Pro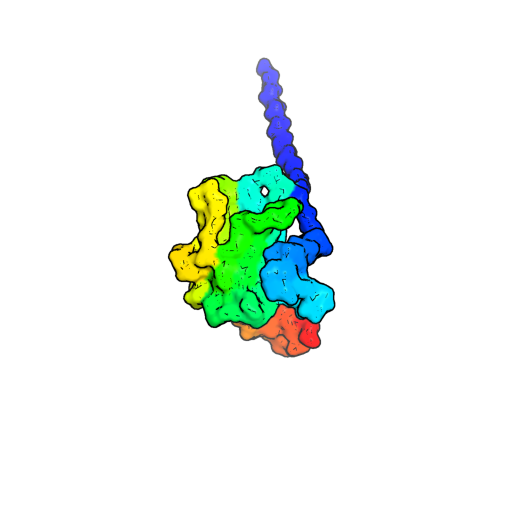tein AF-U3C681-F1 (afdb_monomer_lite)

Structure (mmCIF, N/CA/C/O backbone):
data_AF-U3C681-F1
#
_entry.id   AF-U3C681-F1
#
loop_
_atom_site.group_PDB
_atom_site.id
_atom_site.type_symbol
_atom_site.label_atom_id
_atom_site.label_alt_id
_atom_site.label_comp_id
_atom_site.label_asym_id
_atom_site.label_entity_id
_atom_site.label_seq_id
_atom_site.pdbx_PDB_ins_code
_atom_site.Cartn_x
_atom_site.Cartn_y
_atom_site.Cartn_z
_atom_site.occupancy
_atom_site.B_iso_or_equiv
_atom_site.auth_seq_id
_atom_site.auth_comp_id
_atom_site.auth_asym_id
_atom_site.auth_atom_id
_atom_site.pdbx_PDB_model_num
ATOM 1 N N . MET A 1 1 ? 5.453 58.851 -1.831 1.00 39.38 1 MET A N 1
ATOM 2 C CA . MET A 1 1 ? 5.247 57.585 -1.098 1.00 39.38 1 MET A CA 1
ATOM 3 C C . MET A 1 1 ? 4.066 56.863 -1.722 1.00 39.38 1 MET A C 1
ATOM 5 O O . MET A 1 1 ? 2.934 57.226 -1.446 1.00 39.38 1 MET A O 1
ATOM 9 N N . GLY A 1 2 ? 4.326 55.927 -2.631 1.00 32.44 2 GLY A N 1
ATOM 10 C CA . GLY A 1 2 ? 3.313 55.032 -3.190 1.00 32.44 2 GLY A CA 1
ATOM 11 C C . GLY A 1 2 ? 3.789 53.608 -2.950 1.00 32.44 2 GLY A C 1
ATOM 12 O O . GLY A 1 2 ? 4.870 53.252 -3.413 1.00 32.44 2 GLY A O 1
ATOM 13 N N . ASN A 1 3 ? 3.041 52.844 -2.157 1.00 32.88 3 ASN A N 1
ATOM 14 C CA . ASN A 1 3 ? 3.364 51.457 -1.847 1.00 32.88 3 ASN A CA 1
ATOM 15 C C . ASN A 1 3 ? 3.014 50.567 -3.044 1.00 32.88 3 ASN A C 1
ATOM 17 O O . ASN A 1 3 ? 1.855 50.502 -3.447 1.00 32.88 3 ASN A O 1
ATOM 21 N N . LEU A 1 4 ? 4.015 49.856 -3.565 1.00 36.47 4 LEU A N 1
ATOM 22 C CA . LEU A 1 4 ? 3.816 48.624 -4.318 1.00 36.47 4 LEU A CA 1
ATOM 23 C C . LEU A 1 4 ? 3.638 47.480 -3.315 1.00 36.47 4 LEU A C 1
ATOM 25 O O . LEU A 1 4 ? 4.566 47.164 -2.577 1.00 36.47 4 LEU A O 1
ATOM 29 N N . PHE A 1 5 ? 2.484 46.823 -3.339 1.00 34.78 5 PHE A N 1
ATOM 30 C CA . PHE A 1 5 ? 2.357 45.446 -2.869 1.00 34.78 5 PHE A CA 1
ATOM 31 C C . PHE A 1 5 ? 1.873 44.606 -4.047 1.00 34.78 5 PHE A C 1
ATOM 33 O O . PHE A 1 5 ? 0.697 44.604 -4.395 1.00 34.78 5 PHE A O 1
ATOM 40 N N . SER A 1 6 ? 2.827 43.943 -4.700 1.00 31.95 6 SER A N 1
ATOM 41 C CA . SER A 1 6 ? 2.564 42.853 -5.633 1.00 31.95 6 SER A CA 1
ATOM 42 C C . SER A 1 6 ? 2.267 41.606 -4.803 1.00 31.95 6 SER A C 1
ATOM 44 O O . SER A 1 6 ? 3.171 41.045 -4.185 1.00 31.95 6 SER A O 1
ATOM 46 N N . SER A 1 7 ? 1.001 41.200 -4.730 1.00 35.56 7 SER A N 1
ATOM 47 C CA . SER A 1 7 ? 0.620 39.892 -4.199 1.00 35.56 7 SER A CA 1
ATOM 48 C C . SER A 1 7 ? 0.695 38.870 -5.331 1.00 35.56 7 SER A C 1
ATOM 50 O O . SER A 1 7 ? -0.271 38.666 -6.067 1.00 35.56 7 SER A O 1
ATOM 52 N N . GLY A 1 8 ? 1.856 38.238 -5.490 1.00 34.81 8 GLY A N 1
ATOM 53 C CA . GLY A 1 8 ? 1.974 37.008 -6.265 1.00 34.81 8 GLY A CA 1
ATOM 54 C C . GLY A 1 8 ? 1.370 35.862 -5.462 1.00 34.81 8 GLY A C 1
ATOM 55 O O . GLY A 1 8 ? 2.012 35.353 -4.549 1.00 34.81 8 GLY A O 1
ATOM 56 N N . SER A 1 9 ? 0.127 35.491 -5.764 1.00 34.16 9 SER A N 1
ATOM 57 C CA . SER A 1 9 ? -0.480 34.262 -5.253 1.00 34.16 9 SER A CA 1
ATOM 58 C C . SER A 1 9 ? -0.111 33.133 -6.213 1.00 34.16 9 SER A C 1
ATOM 60 O O . SER A 1 9 ? -0.574 33.097 -7.351 1.00 34.16 9 SER A O 1
ATOM 62 N N . THR A 1 10 ? 0.790 32.254 -5.785 1.00 37.03 10 THR A N 1
ATOM 63 C CA . THR A 1 10 ? 1.089 31.000 -6.475 1.00 37.03 10 THR A CA 1
ATOM 64 C C . THR A 1 10 ? -0.085 30.054 -6.260 1.00 37.03 10 THR A C 1
ATOM 66 O O . THR A 1 10 ? -0.201 29.423 -5.211 1.00 37.03 10 THR A O 1
ATOM 69 N N . HIS A 1 11 ? -0.976 29.981 -7.243 1.00 39.16 11 HIS A N 1
ATOM 70 C CA . HIS A 1 11 ? -1.853 28.830 -7.393 1.00 39.16 11 HIS A CA 1
ATOM 71 C C . HIS A 1 11 ? -0.983 27.653 -7.845 1.00 39.16 11 HIS A C 1
ATOM 73 O O . HIS A 1 11 ? -0.602 27.580 -9.011 1.00 39.16 11 HIS A O 1
ATOM 79 N N . ASP A 1 12 ? -0.640 26.760 -6.916 1.00 41.00 12 ASP A N 1
ATOM 80 C CA . ASP A 1 12 ? -0.245 25.397 -7.266 1.00 41.00 12 ASP A CA 1
ATOM 81 C C . ASP A 1 12 ? -1.448 24.760 -7.978 1.00 41.00 12 ASP A C 1
ATOM 83 O O . ASP A 1 12 ? -2.442 24.381 -7.356 1.00 41.00 12 ASP A O 1
ATOM 87 N N . GLU A 1 13 ? -1.395 24.710 -9.308 1.00 42.34 13 GLU A N 1
ATOM 88 C CA . GLU A 1 13 ? -2.261 23.835 -10.088 1.00 42.34 13 GLU A CA 1
ATOM 89 C C . GLU A 1 13 ? -1.998 22.402 -9.623 1.00 42.34 13 GLU A C 1
ATOM 91 O O . GLU A 1 13 ? -0.914 21.854 -9.835 1.00 42.34 13 GLU A O 1
ATOM 96 N N . ILE A 1 14 ? -2.995 21.778 -8.997 1.00 45.16 14 ILE A N 1
ATOM 97 C CA . ILE A 1 14 ? -2.999 20.336 -8.760 1.00 45.16 14 ILE A CA 1
ATOM 98 C C . ILE A 1 14 ? -3.050 19.679 -10.142 1.00 45.16 14 ILE A C 1
ATOM 100 O O . ILE A 1 14 ? -4.123 19.461 -10.705 1.00 45.16 14 ILE A O 1
ATOM 104 N N . LYS A 1 15 ? -1.884 19.404 -10.729 1.00 54.06 15 LYS A N 1
ATOM 105 C CA . LYS A 1 15 ? -1.799 18.577 -11.929 1.00 54.06 15 LYS A CA 1
ATOM 106 C C . LYS A 1 15 ? -2.300 17.190 -11.555 1.00 54.06 15 LYS A C 1
ATOM 108 O O . LYS A 1 15 ? -1.731 16.530 -10.689 1.00 54.06 15 LYS A O 1
ATOM 113 N N . SER A 1 16 ? -3.387 16.765 -12.191 1.00 79.88 16 SER A N 1
ATOM 114 C CA . SER A 1 16 ? -3.881 15.398 -12.067 1.00 79.88 16 SER A CA 1
ATOM 115 C C . SER A 1 16 ? -2.783 14.435 -12.518 1.00 79.88 16 SER A C 1
ATOM 117 O O . SER A 1 16 ? -2.316 14.539 -13.654 1.00 79.88 16 SER A O 1
ATOM 119 N N . VAL A 1 17 ? -2.382 13.511 -11.646 1.00 89.00 17 VAL A N 1
ATOM 120 C CA . VAL A 1 17 ? -1.430 12.446 -11.982 1.00 89.00 17 VAL A CA 1
ATOM 121 C C . VAL A 1 17 ? -2.035 11.567 -13.079 1.00 89.00 17 VAL A C 1
ATOM 123 O O . VAL A 1 17 ? -3.161 11.081 -12.944 1.00 89.00 17 VAL A O 1
ATOM 126 N N . LYS A 1 18 ? -1.295 11.351 -14.168 1.00 95.69 18 LYS A N 1
ATOM 127 C CA . LYS A 1 18 ? -1.662 10.388 -15.211 1.00 95.69 18 LYS A CA 1
ATOM 128 C C . LYS A 1 18 ? -1.506 8.976 -14.645 1.00 95.69 18 LYS A C 1
ATOM 130 O O . LYS A 1 18 ? -0.427 8.621 -14.196 1.00 95.69 18 LYS A O 1
ATOM 135 N N . SER A 1 19 ? -2.562 8.169 -14.678 1.00 97.12 19 SER A N 1
ATOM 136 C CA . SER A 1 19 ? -2.564 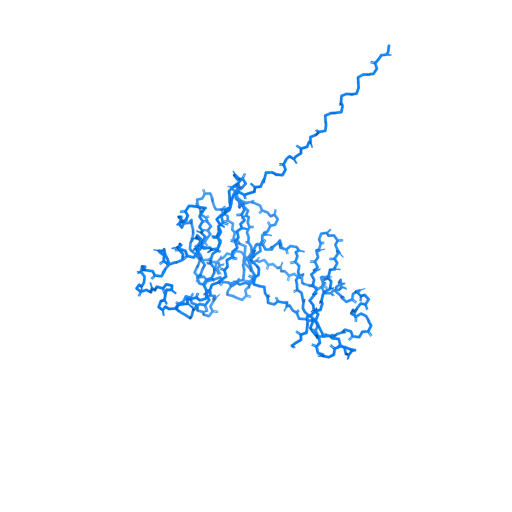6.814 -14.112 1.00 97.12 19 SER A CA 1
ATOM 137 C C . SER A 1 19 ? -3.306 5.858 -15.033 1.00 97.12 19 SER A C 1
ATOM 139 O O . SER A 1 19 ? -4.391 6.187 -15.517 1.00 97.12 19 SER A O 1
ATOM 141 N N . ALA A 1 20 ? -2.767 4.657 -15.225 1.00 97.56 20 ALA A N 1
ATOM 142 C CA . ALA A 1 20 ? -3.486 3.565 -15.857 1.00 97.56 20 ALA A CA 1
ATOM 143 C C . ALA A 1 20 ? -4.686 3.133 -15.000 1.00 97.56 20 ALA A C 1
ATOM 145 O O . ALA A 1 20 ? -4.664 3.231 -13.767 1.00 97.56 20 ALA A O 1
ATOM 146 N N . ASP A 1 21 ? -5.737 2.662 -15.670 1.00 96.88 21 ASP A N 1
ATOM 147 C CA . ASP A 1 21 ? -6.920 2.105 -15.022 1.00 96.88 21 ASP A CA 1
ATOM 148 C C . ASP A 1 21 ? -6.741 0.615 -14.676 1.00 96.88 21 ASP A C 1
ATOM 150 O O . ASP A 1 21 ? -5.799 -0.060 -15.105 1.00 96.88 21 ASP A O 1
ATOM 154 N N . ALA A 1 22 ? -7.673 0.081 -13.886 1.00 95.31 22 ALA A N 1
ATOM 155 C CA . ALA A 1 22 ? -7.622 -1.307 -13.432 1.00 95.31 22 ALA A CA 1
ATOM 156 C C . ALA A 1 22 ? -7.658 -2.322 -14.590 1.00 95.31 22 ALA A C 1
ATOM 158 O O . ALA A 1 22 ? -7.011 -3.367 -14.505 1.00 95.31 22 ALA A O 1
ATOM 159 N N . ALA A 1 23 ? -8.383 -2.021 -15.674 1.00 96.69 23 ALA A N 1
ATOM 160 C CA . ALA A 1 23 ? -8.469 -2.897 -16.840 1.00 96.69 23 ALA A CA 1
ATOM 161 C C . ALA A 1 23 ? -7.119 -2.986 -17.565 1.00 96.69 23 ALA A C 1
ATOM 163 O O . ALA A 1 23 ? -6.669 -4.078 -17.907 1.00 96.69 23 ALA A O 1
ATOM 164 N N . THR A 1 24 ? -6.439 -1.852 -17.727 1.00 98.19 24 THR A N 1
ATOM 165 C CA . THR A 1 24 ? -5.101 -1.762 -18.313 1.00 98.19 24 THR A CA 1
ATOM 166 C C . THR A 1 24 ? -4.089 -2.522 -17.462 1.00 98.19 24 THR A C 1
ATOM 168 O O . THR A 1 24 ? -3.381 -3.383 -17.989 1.00 98.19 24 THR A O 1
ATOM 171 N N . ILE A 1 25 ? -4.082 -2.298 -16.143 1.00 98.06 25 ILE A N 1
ATOM 172 C CA . ILE A 1 25 ? -3.198 -3.012 -15.208 1.00 98.06 25 ILE A CA 1
ATOM 173 C C . ILE A 1 25 ? -3.442 -4.526 -15.280 1.00 98.06 25 ILE A C 1
ATOM 175 O O . ILE A 1 25 ? -2.486 -5.299 -15.343 1.00 98.06 25 ILE A O 1
ATOM 179 N N . ALA A 1 26 ? -4.702 -4.970 -15.354 1.00 97.50 26 ALA A N 1
ATOM 180 C CA . ALA A 1 26 ? -5.036 -6.388 -15.503 1.00 97.50 26 ALA A CA 1
ATOM 181 C C . ALA A 1 26 ? -4.414 -7.008 -16.770 1.00 97.50 26 ALA A C 1
ATOM 183 O O . ALA A 1 26 ? -3.940 -8.146 -16.732 1.00 97.50 26 ALA A O 1
ATOM 184 N N . THR A 1 27 ? -4.326 -6.256 -17.878 1.00 98.00 27 THR A N 1
ATOM 185 C CA . THR A 1 27 ? -3.621 -6.739 -19.079 1.00 98.00 27 THR A CA 1
ATOM 186 C C . THR A 1 27 ? -2.123 -6.932 -18.842 1.00 98.00 27 THR A C 1
ATOM 188 O O . THR A 1 27 ? -1.525 -7.847 -19.411 1.00 98.00 27 THR A O 1
ATOM 191 N N . TRP A 1 28 ? -1.492 -6.108 -18.003 1.00 98.38 28 TRP A N 1
ATOM 192 C CA . TRP A 1 28 ? -0.081 -6.271 -17.656 1.00 98.38 28 TRP A CA 1
ATOM 193 C C . TRP A 1 28 ? 0.131 -7.482 -16.762 1.00 98.38 28 TRP A C 1
ATOM 195 O O . TRP A 1 28 ? 1.071 -8.235 -17.000 1.00 98.38 28 TRP A O 1
ATOM 205 N N . VAL A 1 29 ? -0.763 -7.722 -15.799 1.00 98.00 29 VAL A N 1
ATOM 206 C CA . VAL A 1 29 ? -0.736 -8.939 -14.975 1.00 98.00 29 VAL A CA 1
ATOM 207 C C . VAL A 1 29 ? -0.770 -10.177 -15.869 1.00 98.00 29 VAL A C 1
ATOM 209 O O . VAL A 1 29 ? 0.124 -11.021 -15.787 1.00 98.00 29 VAL A O 1
ATOM 212 N N . ASP A 1 30 ? -1.722 -10.247 -16.799 1.00 97.25 30 ASP A N 1
ATOM 213 C CA . ASP A 1 30 ? -1.826 -11.371 -17.731 1.00 97.25 30 ASP A CA 1
ATOM 214 C C . ASP A 1 30 ? -0.563 -11.526 -18.597 1.00 97.25 30 ASP A C 1
ATOM 216 O O . ASP A 1 30 ? 0.039 -12.597 -18.665 1.00 97.25 30 ASP A O 1
ATOM 220 N N . ASN A 1 31 ? -0.097 -10.438 -19.215 1.00 97.62 31 ASN A N 1
ATOM 221 C CA . ASN A 1 31 ? 0.987 -10.492 -20.197 1.00 97.62 31 ASN A CA 1
ATOM 222 C C . ASN A 1 31 ? 2.399 -10.596 -19.608 1.00 97.62 31 ASN A C 1
ATOM 224 O O . ASN A 1 31 ? 3.290 -11.137 -20.264 1.00 97.62 31 ASN A O 1
ATOM 228 N N . ARG A 1 32 ? 2.639 -10.019 -18.430 1.00 97.69 32 ARG A N 1
ATOM 229 C CA . ARG A 1 32 ? 3.978 -9.880 -17.831 1.00 97.69 32 ARG A CA 1
ATOM 230 C C . ARG A 1 32 ? 4.196 -10.806 -16.644 1.00 97.69 32 ARG A C 1
ATOM 232 O O . ARG A 1 32 ? 5.348 -11.108 -16.348 1.00 97.69 32 ARG A O 1
ATOM 239 N N . ILE A 1 33 ? 3.128 -11.247 -15.978 1.00 97.00 33 ILE A N 1
ATOM 240 C CA . ILE A 1 33 ? 3.224 -12.096 -14.785 1.00 97.00 33 ILE A CA 1
ATOM 241 C C . ILE A 1 33 ? 2.756 -13.519 -15.095 1.00 97.00 33 ILE A C 1
ATOM 243 O O . ILE A 1 33 ? 3.504 -14.456 -14.835 1.00 97.00 33 ILE A O 1
ATOM 247 N N . LEU A 1 34 ? 1.558 -13.690 -15.662 1.00 96.88 34 LEU A N 1
ATOM 248 C CA . LEU A 1 34 ? 0.922 -15.007 -15.815 1.00 96.88 34 LEU A CA 1
ATOM 249 C C . LEU A 1 34 ? 1.401 -15.776 -17.052 1.00 96.88 34 LEU A C 1
ATOM 251 O O . LEU A 1 34 ? 1.893 -16.898 -16.931 1.00 96.88 34 LEU A O 1
ATOM 255 N N . LYS A 1 35 ? 1.331 -15.173 -18.245 1.00 96.38 35 LYS A N 1
ATOM 256 C CA . LYS A 1 35 ? 1.728 -15.844 -19.497 1.00 96.38 35 LYS A CA 1
ATOM 257 C C . LYS A 1 35 ? 3.149 -16.417 -19.475 1.00 96.38 35 LYS A C 1
ATOM 259 O O . LYS A 1 35 ? 3.316 -17.548 -19.929 1.00 96.38 35 LYS A O 1
ATOM 264 N N . PRO A 1 36 ? 4.172 -15.720 -18.933 1.00 95.69 36 PRO A N 1
ATOM 265 C CA . PRO A 1 36 ? 5.532 -16.261 -18.875 1.00 95.69 36 PRO A CA 1
ATOM 266 C C . PRO A 1 36 ? 5.674 -17.560 -18.071 1.00 95.69 36 PRO A C 1
ATOM 268 O O . PRO A 1 36 ? 6.637 -18.292 -18.278 1.00 95.69 36 PRO A O 1
ATOM 271 N N . ILE A 1 37 ? 4.737 -17.850 -17.165 1.00 93.69 37 ILE A N 1
ATOM 272 C CA . ILE A 1 37 ? 4.713 -19.075 -16.351 1.00 93.69 37 ILE A CA 1
ATOM 273 C C . ILE A 1 37 ? 3.622 -20.060 -16.803 1.00 93.69 37 ILE A C 1
ATOM 275 O O . ILE A 1 37 ? 3.345 -21.026 -16.099 1.00 93.69 37 ILE A O 1
ATOM 279 N N . GLY A 1 38 ? 3.010 -19.828 -17.969 1.00 95.00 38 GLY A N 1
ATOM 280 C CA . GLY A 1 38 ? 1.976 -20.697 -18.531 1.00 95.00 38 GLY A CA 1
ATOM 281 C C . GLY A 1 38 ? 0.594 -20.560 -17.886 1.00 95.00 38 GLY A C 1
ATOM 282 O O . GLY A 1 38 ? -0.225 -21.453 -18.071 1.00 95.00 38 GLY A O 1
ATOM 283 N N . LEU A 1 39 ? 0.339 -19.471 -17.153 1.00 94.25 39 LEU A N 1
ATOM 284 C CA . LEU A 1 39 ? -0.974 -19.139 -16.588 1.00 94.25 39 LEU A CA 1
ATOM 285 C C . LEU A 1 39 ? -1.674 -18.055 -17.425 1.00 94.25 39 LEU A C 1
ATOM 287 O O . LEU A 1 39 ? -1.032 -17.348 -18.210 1.00 94.25 39 LEU A O 1
ATOM 291 N N . SER A 1 40 ? -2.979 -17.880 -17.231 1.00 93.94 40 SER A N 1
ATOM 292 C CA . SER A 1 40 ? -3.761 -16.805 -17.847 1.00 93.94 40 SER A CA 1
ATOM 293 C C . SER A 1 40 ? -4.800 -16.224 -16.889 1.00 93.94 40 SER A C 1
ATOM 295 O O . SER A 1 40 ? -5.353 -16.910 -16.032 1.00 93.94 40 SER A O 1
ATOM 297 N N . ALA A 1 41 ? -5.126 -14.941 -17.052 1.00 90.88 41 ALA A N 1
ATOM 298 C CA . ALA A 1 41 ? -6.169 -14.305 -16.249 1.00 90.88 41 ALA A CA 1
ATOM 299 C C . ALA A 1 41 ? -7.544 -14.958 -16.468 1.00 90.88 41 ALA A C 1
ATOM 301 O O . ALA A 1 41 ? -8.365 -15.004 -15.555 1.00 90.88 41 ALA A O 1
ATOM 302 N N . LYS A 1 42 ? -7.784 -15.476 -17.679 1.00 90.81 42 LYS A N 1
ATOM 303 C CA . LYS A 1 42 ? -9.048 -16.099 -18.073 1.00 90.81 42 LYS A CA 1
ATOM 304 C C . LYS A 1 42 ? -9.263 -17.451 -17.395 1.00 90.81 42 LYS A C 1
ATOM 306 O O . LYS A 1 42 ? -10.374 -17.721 -16.948 1.00 90.81 42 LYS A O 1
ATOM 311 N N . ASP A 1 43 ? -8.233 -18.289 -17.374 1.00 92.12 43 ASP A N 1
ATOM 312 C CA . ASP A 1 43 ? -8.367 -19.683 -16.949 1.00 92.12 43 ASP A CA 1
ATOM 313 C C . ASP A 1 43 ? -8.061 -19.847 -15.453 1.00 92.12 43 ASP A C 1
ATOM 315 O O . ASP A 1 43 ? -8.696 -20.662 -14.786 1.00 92.12 43 ASP A O 1
ATOM 319 N N . ASP A 1 44 ? -7.150 -19.032 -14.908 1.00 91.81 44 ASP A N 1
ATOM 320 C CA . ASP A 1 44 ? -6.685 -19.159 -13.522 1.00 91.81 44 ASP A CA 1
ATOM 321 C C . ASP A 1 44 ? -7.323 -18.154 -12.551 1.00 91.81 44 ASP A C 1
ATOM 323 O O . ASP A 1 44 ? -7.254 -18.358 -11.340 1.00 91.81 44 ASP A O 1
ATOM 327 N N . ASN A 1 45 ? -7.938 -17.075 -13.057 1.00 91.19 45 ASN A N 1
ATOM 328 C CA . ASN A 1 45 ? -8.601 -16.026 -12.267 1.00 91.19 45 ASN A CA 1
ATOM 329 C C . ASN A 1 45 ? -7.808 -15.592 -11.005 1.00 91.19 45 ASN A C 1
ATOM 331 O O . ASN A 1 45 ? -8.298 -15.727 -9.877 1.00 91.19 45 ASN A O 1
ATOM 335 N N . PRO A 1 46 ? -6.559 -15.113 -11.154 1.00 92.81 46 PRO A N 1
ATOM 336 C CA . PRO A 1 46 ? -5.682 -14.894 -10.014 1.00 92.81 46 PRO A CA 1
ATOM 337 C C . PRO A 1 46 ? -6.107 -13.684 -9.187 1.00 92.81 46 PRO A C 1
ATOM 339 O O . PRO A 1 46 ? -6.418 -12.618 -9.720 1.00 92.81 46 PRO A O 1
ATOM 342 N N . ARG A 1 47 ? -6.003 -13.805 -7.864 1.00 95.12 47 ARG A N 1
ATOM 343 C CA . ARG A 1 47 ? -6.163 -12.673 -6.952 1.00 95.12 47 ARG A CA 1
ATOM 344 C C . ARG A 1 47 ? -4.865 -11.889 -6.812 1.00 95.12 47 ARG A C 1
ATOM 346 O O . ARG A 1 47 ? -3.780 -12.450 -6.633 1.00 95.12 47 ARG A O 1
ATOM 353 N N . TYR A 1 48 ? -4.997 -10.571 -6.827 1.00 96.88 48 TYR A N 1
ATOM 354 C CA . TYR A 1 48 ? -3.927 -9.625 -6.549 1.00 96.88 48 TYR A CA 1
ATOM 355 C C . TYR A 1 48 ? -4.510 -8.329 -5.973 1.00 96.88 48 TYR A C 1
ATOM 357 O O . TYR A 1 48 ? -5.679 -8.015 -6.182 1.00 96.88 48 TYR A O 1
ATOM 365 N N . LEU A 1 49 ? -3.684 -7.583 -5.245 1.00 97.44 49 LEU A N 1
ATOM 366 C CA . LEU A 1 49 ? -3.961 -6.203 -4.848 1.00 97.44 49 LEU A CA 1
ATOM 367 C C . LEU A 1 49 ? -3.179 -5.270 -5.766 1.00 97.44 49 LEU A C 1
ATOM 369 O O . LEU A 1 49 ? -2.086 -5.623 -6.213 1.00 97.44 49 LEU A O 1
ATOM 373 N N . THR A 1 50 ? -3.704 -4.078 -6.027 1.00 97.56 50 THR A N 1
ATOM 374 C CA . THR A 1 50 ? -2.989 -3.067 -6.806 1.00 97.56 50 THR A CA 1
ATOM 375 C C . THR A 1 50 ? -3.184 -1.670 -6.236 1.00 97.56 50 THR A C 1
ATOM 377 O O . THR A 1 50 ? -4.185 -1.398 -5.577 1.00 97.56 50 THR A O 1
ATOM 380 N N . GLY A 1 51 ? -2.202 -0.803 -6.461 1.00 97.19 51 GLY A N 1
ATOM 381 C CA . GLY A 1 51 ? -2.263 0.611 -6.120 1.00 97.19 51 GLY A CA 1
ATOM 382 C C . GLY A 1 51 ? -1.363 1.425 -7.035 1.00 97.19 51 GLY A C 1
ATOM 383 O O . GLY A 1 51 ? -0.333 0.932 -7.504 1.00 97.19 51 GLY A O 1
ATOM 384 N N . SER A 1 52 ? -1.746 2.678 -7.252 1.00 97.81 52 SER A N 1
ATOM 385 C CA . SER A 1 52 ? -1.040 3.621 -8.121 1.00 97.81 52 SER A CA 1
ATOM 386 C C . SER A 1 52 ? -0.566 4.828 -7.318 1.00 97.81 52 SER A C 1
ATOM 388 O O . SER A 1 52 ? -1.331 5.360 -6.514 1.00 97.81 52 SER A O 1
ATOM 390 N N . ALA A 1 53 ? 0.670 5.266 -7.528 1.00 97.44 53 ALA A N 1
ATOM 391 C CA . ALA A 1 53 ? 1.206 6.492 -6.945 1.00 97.44 53 ALA A CA 1
ATOM 392 C C . ALA A 1 53 ? 2.326 7.041 -7.832 1.00 97.44 53 ALA A C 1
ATOM 394 O O . ALA A 1 53 ? 3.106 6.268 -8.371 1.00 97.44 53 ALA A O 1
ATOM 395 N N . ASP A 1 54 ? 2.425 8.363 -7.956 1.00 97.81 54 ASP A N 1
ATOM 396 C CA . ASP A 1 54 ? 3.564 9.019 -8.607 1.00 97.81 54 ASP A CA 1
ATOM 397 C C . ASP A 1 54 ? 4.764 9.023 -7.642 1.00 97.81 54 ASP A C 1
ATOM 399 O O . ASP A 1 54 ? 4.901 9.882 -6.755 1.00 97.81 54 ASP A O 1
ATOM 403 N N . LEU A 1 55 ? 5.601 7.988 -7.742 1.00 98.25 55 LEU A N 1
ATOM 404 C CA . LEU A 1 55 ? 6.717 7.778 -6.827 1.00 98.25 55 LEU A CA 1
ATOM 405 C C . LEU A 1 55 ? 7.869 8.731 -7.159 1.00 98.25 55 LEU A C 1
ATOM 407 O O . LEU A 1 55 ? 8.584 9.164 -6.249 1.00 98.25 55 LEU A O 1
ATOM 411 N N . ASN A 1 56 ? 8.026 9.121 -8.422 1.00 97.25 56 ASN A N 1
ATOM 412 C CA . ASN A 1 56 ? 9.164 9.899 -8.911 1.00 97.25 56 ASN A CA 1
ATOM 413 C C . ASN A 1 56 ? 8.870 11.412 -9.102 1.00 97.25 56 ASN A C 1
ATOM 415 O O . ASN A 1 56 ? 9.808 12.202 -9.202 1.00 97.25 56 ASN A O 1
ATOM 419 N N . ARG A 1 57 ? 7.600 11.831 -9.003 1.00 96.31 57 ARG A N 1
ATOM 420 C CA . ARG A 1 57 ? 7.061 13.191 -9.226 1.00 96.31 57 ARG A CA 1
ATOM 421 C C . ARG A 1 57 ? 7.163 13.708 -10.662 1.00 96.31 57 ARG A C 1
ATOM 423 O O . ARG A 1 57 ? 7.303 14.917 -10.864 1.00 96.31 57 ARG A O 1
ATOM 430 N N . ASP A 1 58 ? 7.083 12.835 -11.655 1.00 96.69 58 ASP A N 1
ATOM 431 C CA . ASP A 1 58 ? 7.062 13.226 -13.067 1.00 96.69 58 ASP A CA 1
ATOM 432 C C . ASP A 1 58 ? 5.647 13.531 -13.599 1.00 96.69 58 ASP A C 1
ATOM 434 O O . ASP A 1 58 ? 5.487 13.963 -14.746 1.00 96.69 58 ASP A O 1
ATOM 438 N N . GLY A 1 59 ? 4.619 13.387 -12.755 1.00 97.00 59 GLY A N 1
ATOM 439 C CA . GLY A 1 59 ? 3.216 13.580 -13.110 1.00 97.00 59 GLY A CA 1
ATOM 440 C C . GLY A 1 59 ? 2.540 12.323 -13.659 1.00 97.00 59 GLY A C 1
ATOM 441 O O . GLY A 1 59 ? 1.374 12.394 -14.060 1.00 97.00 59 GLY A O 1
ATOM 442 N N . THR A 1 60 ? 3.232 11.186 -13.668 1.00 97.81 60 THR A N 1
ATOM 443 C CA . THR A 1 60 ? 2.748 9.880 -14.109 1.00 97.81 60 THR A CA 1
ATOM 444 C C . THR A 1 60 ? 2.889 8.869 -12.970 1.00 97.81 60 THR A C 1
ATOM 446 O O . THR A 1 60 ? 3.857 8.873 -12.224 1.00 97.81 60 THR A O 1
ATOM 449 N N . ALA A 1 61 ? 1.883 8.020 -12.775 1.00 98.19 61 ALA A N 1
ATOM 450 C CA . ALA A 1 61 ? 1.874 7.059 -11.684 1.00 98.19 61 ALA A CA 1
ATOM 451 C C . ALA A 1 61 ? 2.707 5.814 -12.004 1.00 98.19 61 ALA A C 1
ATOM 453 O O . ALA A 1 61 ? 2.639 5.265 -13.100 1.00 98.19 61 ALA A O 1
ATOM 454 N N . GLU A 1 62 ? 3.375 5.278 -10.992 1.00 98.56 62 GLU A N 1
ATOM 455 C CA . GLU A 1 62 ? 3.796 3.886 -10.963 1.00 98.56 62 GLU A CA 1
ATOM 456 C C . GLU A 1 62 ? 2.748 3.006 -10.277 1.00 98.56 62 GLU A C 1
ATOM 458 O O . GLU A 1 62 ? 1.994 3.436 -9.398 1.00 98.56 62 GLU A O 1
ATOM 463 N N . HIS A 1 63 ? 2.720 1.734 -10.668 1.00 98.56 63 HIS A N 1
ATOM 464 C CA . HIS A 1 63 ? 1.690 0.784 -10.266 1.00 98.56 63 HIS A CA 1
ATOM 465 C C . HIS A 1 63 ? 2.303 -0.430 -9.589 1.00 98.56 63 HIS A C 1
ATOM 467 O O . HIS A 1 63 ? 3.083 -1.159 -10.199 1.00 98.56 63 HIS A O 1
ATOM 473 N N . ILE A 1 64 ? 1.914 -0.701 -8.346 1.00 98.56 64 ILE A N 1
ATOM 474 C CA . ILE A 1 64 ? 2.269 -1.962 -7.697 1.00 98.56 64 ILE A CA 1
ATOM 475 C C . ILE A 1 64 ? 1.161 -2.985 -7.890 1.00 98.56 64 ILE A C 1
ATOM 477 O O . ILE A 1 64 ? -0.025 -2.667 -7.804 1.00 98.56 64 ILE A O 1
ATOM 481 N N . VAL A 1 65 ? 1.556 -4.230 -8.121 1.00 98.50 65 VAL A N 1
ATOM 482 C CA . VAL A 1 65 ? 0.688 -5.405 -8.115 1.00 98.50 65 VAL A CA 1
ATOM 483 C C . VAL A 1 65 ? 1.261 -6.398 -7.116 1.00 98.50 65 VAL A C 1
ATOM 485 O O . VAL A 1 65 ? 2.351 -6.921 -7.326 1.00 98.50 65 VAL A O 1
ATOM 488 N N . LEU A 1 66 ? 0.535 -6.673 -6.035 1.00 98.31 66 LEU A N 1
ATOM 489 C CA . LEU A 1 66 ? 0.884 -7.688 -5.044 1.00 98.31 66 LEU A CA 1
ATOM 490 C C . LEU A 1 66 ? 0.033 -8.938 -5.276 1.00 98.31 66 LEU A C 1
ATOM 492 O O . LEU A 1 66 ? -1.164 -8.941 -4.980 1.00 98.31 66 LEU A O 1
ATOM 496 N N . MET A 1 67 ? 0.654 -10.010 -5.760 1.00 97.88 67 MET A N 1
ATOM 497 C CA . MET A 1 67 ? -0.034 -11.278 -6.013 1.00 97.88 67 MET A CA 1
ATOM 498 C C . MET A 1 67 ? -0.516 -11.910 -4.700 1.00 97.88 67 MET A C 1
ATOM 500 O O . MET A 1 67 ? 0.162 -11.812 -3.681 1.00 97.88 67 MET A O 1
ATOM 504 N N . GLN A 1 68 ? -1.674 -12.572 -4.725 1.00 95.12 68 GLN A N 1
ATOM 505 C CA . GLN A 1 68 ? -2.277 -13.234 -3.555 1.00 95.12 68 GLN A CA 1
ATOM 506 C C . GLN A 1 68 ? -2.447 -14.750 -3.744 1.00 95.12 68 GLN A C 1
ATOM 508 O O . GLN A 1 68 ? -2.879 -15.450 -2.827 1.00 95.12 68 GLN A O 1
ATOM 513 N N . GLU A 1 69 ? -2.115 -15.280 -4.923 1.00 90.44 69 GLU A N 1
ATOM 514 C CA . GLU A 1 69 ? -2.231 -16.711 -5.192 1.00 90.44 69 GLU A CA 1
ATOM 515 C C . GLU A 1 69 ? -1.060 -17.512 -4.629 1.00 90.44 69 GLU A C 1
ATOM 517 O O . GLU A 1 69 ? 0.089 -17.070 -4.650 1.00 90.44 69 GLU A O 1
ATOM 522 N N . ARG A 1 70 ? -1.349 -18.743 -4.179 1.00 90.19 70 ARG A N 1
ATOM 523 C CA . ARG A 1 70 ? -0.376 -19.630 -3.510 1.00 90.19 70 ARG A CA 1
ATOM 524 C C . ARG A 1 70 ? 0.918 -19.806 -4.300 1.00 90.19 70 ARG A C 1
ATOM 526 O O . ARG A 1 70 ? 1.980 -19.874 -3.698 1.00 90.19 70 ARG A O 1
ATOM 533 N N . TYR A 1 71 ? 0.832 -19.847 -5.628 1.00 90.62 71 TYR A N 1
ATOM 534 C CA . TYR A 1 71 ? 1.994 -19.962 -6.509 1.00 90.62 71 TYR A CA 1
ATOM 535 C C . TYR A 1 71 ? 3.005 -18.813 -6.331 1.00 90.62 71 TYR A C 1
ATOM 537 O O . TYR A 1 71 ? 4.211 -19.016 -6.441 1.00 90.62 71 TYR A O 1
ATOM 545 N N . PHE A 1 72 ? 2.525 -17.610 -6.016 1.00 95.38 72 PHE A N 1
ATOM 546 C CA . PHE A 1 72 ? 3.348 -16.416 -5.823 1.00 95.38 72 PHE A CA 1
ATOM 547 C C . PHE A 1 72 ? 3.708 -16.164 -4.359 1.00 95.38 72 PHE A C 1
ATOM 549 O O . PHE A 1 72 ? 4.356 -15.160 -4.068 1.00 95.38 72 PHE A O 1
ATOM 556 N N . CYS A 1 73 ? 3.283 -17.026 -3.435 1.00 95.00 73 CYS A N 1
ATOM 557 C CA . CYS A 1 73 ? 3.364 -16.771 -2.004 1.00 95.00 73 CYS A CA 1
ATOM 558 C C . CYS A 1 73 ? 4.141 -17.861 -1.267 1.00 95.00 73 CYS A C 1
ATOM 560 O O . CYS A 1 73 ? 3.912 -19.055 -1.435 1.00 95.00 73 CYS A O 1
ATOM 562 N N . GLY A 1 74 ? 5.025 -17.428 -0.372 1.00 91.75 74 GLY A N 1
ATOM 563 C CA . GLY A 1 74 ? 5.703 -18.272 0.604 1.00 91.75 74 GLY A CA 1
ATOM 564 C C . GLY A 1 74 ? 5.466 -17.790 2.036 1.00 91.75 74 GLY A C 1
ATOM 565 O O . GLY A 1 74 ? 4.706 -16.854 2.305 1.00 91.75 74 GLY A O 1
ATOM 566 N N . SER A 1 75 ? 6.167 -18.406 2.987 1.00 89.19 75 SER A N 1
ATOM 567 C CA . SER A 1 75 ? 6.076 -18.049 4.411 1.00 89.19 75 SER A CA 1
ATOM 568 C C . SER A 1 75 ? 6.518 -16.609 4.703 1.00 89.19 75 SER A C 1
ATOM 570 O O . SER A 1 75 ? 5.960 -15.978 5.602 1.00 89.19 75 SER A O 1
ATOM 572 N N . GLY A 1 76 ? 7.458 -16.069 3.919 1.00 87.06 76 GLY A N 1
ATOM 573 C CA . GLY A 1 76 ? 7.982 -14.707 4.068 1.00 87.06 76 GLY A CA 1
ATOM 574 C C . GLY A 1 76 ? 7.119 -13.599 3.454 1.00 87.06 76 GLY A C 1
ATOM 575 O O . GLY A 1 76 ? 7.288 -12.438 3.822 1.00 87.06 76 GLY A O 1
ATOM 576 N N . GLY A 1 77 ? 6.193 -13.941 2.553 1.00 94.00 77 GLY A N 1
ATOM 577 C CA . GLY A 1 77 ? 5.375 -12.986 1.805 1.00 94.00 77 GLY A CA 1
ATOM 578 C C . GLY A 1 77 ? 5.043 -13.476 0.401 1.00 94.00 77 GLY A C 1
ATOM 579 O O . GLY A 1 77 ? 5.329 -14.623 0.060 1.00 94.00 77 GLY A O 1
ATOM 580 N N . CYS A 1 78 ? 4.434 -12.603 -0.391 1.00 96.81 78 CYS A N 1
ATOM 581 C CA . CYS A 1 78 ? 4.097 -12.848 -1.785 1.00 96.81 78 CYS A CA 1
ATOM 582 C C . CYS A 1 78 ? 4.948 -11.990 -2.722 1.00 96.81 78 CYS A C 1
ATOM 584 O O . CYS A 1 78 ? 5.530 -10.984 -2.310 1.00 96.81 78 CYS A O 1
ATOM 586 N N . VAL A 1 79 ? 5.012 -12.385 -3.989 1.00 97.94 79 VAL A N 1
ATOM 587 C CA . VAL A 1 79 ? 5.685 -11.597 -5.019 1.00 97.94 79 VAL A CA 1
ATOM 588 C C . VAL A 1 79 ? 4.867 -10.342 -5.329 1.00 97.94 79 VAL A C 1
ATOM 590 O O . VAL A 1 79 ? 3.661 -10.424 -5.573 1.00 97.94 79 VAL A O 1
ATOM 593 N N . ALA A 1 80 ? 5.535 -9.191 -5.364 1.00 98.38 80 ALA A N 1
ATOM 594 C CA . ALA A 1 80 ? 4.989 -7.946 -5.889 1.00 98.38 80 ALA A CA 1
ATOM 595 C C . ALA A 1 80 ? 5.745 -7.509 -7.148 1.00 98.38 80 ALA A C 1
ATOM 597 O O . ALA A 1 80 ? 6.933 -7.785 -7.288 1.00 98.38 80 ALA A O 1
ATOM 598 N N . TYR A 1 81 ? 5.073 -6.808 -8.049 1.00 98.56 81 TYR A N 1
ATOM 599 C CA . TYR A 1 81 ? 5.663 -6.193 -9.234 1.00 98.56 81 TYR A CA 1
ATOM 600 C C . TYR A 1 81 ? 5.383 -4.698 -9.202 1.00 98.56 81 TYR A C 1
ATOM 602 O O . TYR A 1 81 ? 4.258 -4.305 -8.910 1.00 98.56 81 TYR A O 1
ATOM 610 N N . LEU A 1 82 ? 6.393 -3.885 -9.499 1.00 98.69 82 LEU A N 1
ATOM 611 C CA . LEU A 1 82 ? 6.255 -2.452 -9.719 1.00 98.69 82 LEU A CA 1
ATOM 612 C C . LEU A 1 82 ? 6.349 -2.192 -11.221 1.00 98.69 82 LEU A C 1
ATOM 614 O O . LEU A 1 82 ? 7.321 -2.599 -11.858 1.00 98.69 82 LEU A O 1
ATOM 618 N N . PHE A 1 83 ? 5.343 -1.531 -11.773 1.00 98.75 83 PHE A N 1
ATOM 619 C CA . PHE A 1 83 ? 5.256 -1.155 -13.175 1.00 98.75 83 PHE A CA 1
ATOM 620 C C . PHE A 1 83 ? 5.336 0.359 -13.336 1.00 98.75 83 PHE A C 1
ATOM 622 O O . PHE A 1 83 ? 4.881 1.095 -12.460 1.00 98.75 83 PHE A O 1
ATOM 629 N N . ASP A 1 84 ? 5.858 0.806 -14.475 1.00 98.19 84 ASP A N 1
ATOM 630 C CA . ASP A 1 84 ? 5.561 2.149 -14.972 1.00 98.19 84 ASP A CA 1
ATOM 631 C C . ASP A 1 84 ? 4.137 2.207 -15.554 1.00 98.19 84 ASP A C 1
ATOM 633 O O . ASP A 1 84 ? 3.418 1.202 -15.626 1.00 98.19 84 ASP A O 1
ATOM 637 N N . ASN A 1 85 ? 3.720 3.393 -15.984 1.00 98.00 85 ASN A N 1
ATOM 638 C CA . ASN A 1 85 ? 2.392 3.628 -16.548 1.00 98.00 85 ASN A CA 1
ATOM 639 C C . ASN A 1 85 ? 2.211 3.051 -17.970 1.00 98.00 85 ASN A C 1
ATOM 641 O O . ASN A 1 85 ? 1.121 3.112 -18.542 1.00 98.00 85 ASN A O 1
ATOM 645 N N . GLU A 1 86 ? 3.261 2.477 -18.553 1.00 97.38 86 GLU A N 1
ATOM 646 C CA . GLU A 1 86 ? 3.266 1.828 -19.863 1.00 97.38 86 GLU A CA 1
ATOM 647 C C . GLU A 1 86 ? 3.306 0.288 -19.747 1.00 97.38 86 GLU A C 1
ATOM 649 O O . GLU A 1 86 ? 3.267 -0.424 -20.758 1.00 97.38 86 GLU A O 1
ATOM 654 N N . GLY A 1 87 ? 3.339 -0.252 -18.522 1.00 97.56 87 GLY A N 1
ATOM 655 C CA . GLY A 1 87 ? 3.331 -1.688 -18.245 1.00 97.56 87 GLY A CA 1
ATOM 656 C C . GLY A 1 87 ? 4.693 -2.367 -18.387 1.00 97.56 87 GLY A C 1
ATOM 657 O O . GLY A 1 87 ? 4.773 -3.596 -18.551 1.00 97.56 87 GLY A O 1
ATOM 658 N N . LYS A 1 88 ? 5.785 -1.599 -18.346 1.00 98.00 88 LYS A N 1
ATOM 659 C CA . LYS A 1 88 ? 7.137 -2.129 -18.164 1.00 98.00 88 LYS A CA 1
ATOM 660 C C . LYS A 1 88 ? 7.340 -2.440 -16.687 1.00 98.00 88 LYS A C 1
ATOM 662 O O . LYS A 1 88 ? 7.003 -1.647 -15.817 1.00 98.00 88 LYS A O 1
ATOM 667 N N . VAL A 1 89 ? 7.937 -3.593 -16.401 1.00 98.25 89 VAL A N 1
ATOM 668 C CA . VAL A 1 89 ? 8.343 -3.944 -15.036 1.00 98.25 89 VAL A CA 1
ATOM 669 C C . VAL A 1 89 ? 9.555 -3.092 -14.658 1.00 98.25 89 VAL A C 1
ATOM 671 O O . VAL A 1 89 ? 10.619 -3.241 -15.261 1.00 98.25 89 VAL A O 1
ATOM 674 N N . LEU A 1 90 ? 9.384 -2.213 -13.674 1.00 97.69 90 LEU A N 1
ATOM 675 C CA . LEU A 1 90 ? 10.462 -1.463 -13.031 1.00 97.69 90 LEU A CA 1
ATOM 676 C C . LEU A 1 90 ? 11.159 -2.315 -11.971 1.00 97.69 90 LEU A C 1
ATOM 678 O O . LEU A 1 90 ? 12.380 -2.290 -11.865 1.00 97.69 90 LEU A O 1
ATOM 682 N N . ASP A 1 91 ? 10.386 -3.096 -11.213 1.00 97.50 91 ASP A N 1
ATOM 683 C CA . ASP A 1 91 ? 10.916 -3.971 -10.171 1.00 97.50 91 ASP A CA 1
ATOM 684 C C . ASP A 1 91 ? 10.016 -5.188 -9.929 1.00 97.50 91 ASP A C 1
ATOM 686 O O . ASP A 1 91 ? 8.816 -5.182 -10.211 1.00 97.50 91 ASP A O 1
ATOM 690 N N . ARG A 1 92 ? 10.592 -6.234 -9.347 1.00 97.88 92 ARG A N 1
ATOM 691 C CA . ARG A 1 92 ? 9.895 -7.416 -8.849 1.00 97.88 92 ARG A CA 1
ATOM 692 C C . ARG A 1 92 ? 10.388 -7.692 -7.435 1.00 97.88 92 ARG A C 1
ATOM 694 O O . ARG A 1 92 ? 11.541 -8.017 -7.244 1.00 97.88 92 ARG A O 1
ATOM 701 N N . MET A 1 93 ? 9.524 -7.663 -6.436 1.00 98.12 93 MET A N 1
ATOM 702 C CA . MET A 1 93 ? 9.888 -7.935 -5.046 1.00 98.12 93 MET A CA 1
ATOM 703 C C . MET A 1 93 ? 9.445 -9.342 -4.654 1.00 98.12 93 MET A C 1
ATOM 705 O O . MET A 1 93 ? 8.317 -9.736 -4.922 1.00 98.12 93 MET A O 1
ATOM 709 N N . THR A 1 94 ? 10.325 -10.120 -4.029 1.00 95.94 94 THR A N 1
ATOM 710 C CA . THR A 1 94 ? 10.100 -11.566 -3.802 1.00 95.94 94 THR A CA 1
ATOM 711 C C . THR A 1 94 ? 9.248 -11.921 -2.586 1.00 95.94 94 THR A C 1
ATOM 713 O O . THR A 1 94 ? 8.607 -12.969 -2.588 1.00 95.94 94 THR A O 1
ATOM 716 N N . VAL A 1 95 ? 9.259 -11.093 -1.541 1.00 96.12 95 VAL A N 1
ATOM 717 C CA . VAL A 1 95 ? 8.639 -11.397 -0.242 1.00 96.12 95 VAL A CA 1
ATOM 718 C C . VAL A 1 95 ? 8.026 -10.143 0.364 1.00 96.12 95 VAL A C 1
ATOM 720 O O . VAL A 1 95 ? 8.605 -9.502 1.237 1.00 96.12 95 VAL A O 1
ATOM 723 N N . THR A 1 96 ? 6.835 -9.802 -0.104 1.00 97.12 96 THR A N 1
ATOM 724 C CA . THR A 1 96 ? 6.097 -8.599 0.282 1.00 97.12 96 THR A CA 1
ATOM 725 C C . THR A 1 96 ? 4.736 -8.984 0.855 1.00 97.12 96 THR A C 1
ATOM 727 O O . THR A 1 96 ? 4.076 -9.902 0.370 1.00 97.12 96 THR A O 1
ATOM 730 N N . ARG A 1 97 ? 4.292 -8.290 1.900 1.00 96.06 97 ARG A N 1
ATOM 731 C CA . ARG A 1 97 ? 2.916 -8.330 2.401 1.00 96.06 97 ARG A CA 1
ATOM 732 C C . ARG A 1 97 ? 2.430 -6.920 2.674 1.00 96.06 97 ARG A C 1
ATOM 734 O O . ARG A 1 97 ? 3.229 -5.998 2.845 1.00 96.06 97 ARG A O 1
ATOM 741 N N . THR A 1 98 ? 1.113 -6.791 2.744 1.00 95.50 98 THR A N 1
ATOM 742 C CA . THR A 1 98 ? 0.487 -5.593 3.276 1.00 95.50 98 THR A CA 1
ATOM 743 C C . THR A 1 98 ? 0.862 -5.413 4.755 1.00 95.50 98 THR A C 1
ATOM 745 O O . THR A 1 98 ? 1.171 -6.390 5.447 1.00 95.50 98 THR A O 1
ATOM 748 N N . PRO A 1 99 ? 0.886 -4.166 5.241 1.00 95.81 99 PRO A N 1
ATOM 749 C CA . PRO A 1 99 ? 0.612 -2.942 4.487 1.00 95.81 99 PRO A CA 1
ATOM 750 C C . PRO A 1 99 ? 1.762 -2.562 3.540 1.00 95.81 99 PRO A C 1
ATOM 752 O O . PRO A 1 99 ? 2.915 -2.905 3.792 1.00 95.81 99 PRO A O 1
ATOM 755 N N . ILE A 1 100 ? 1.430 -1.851 2.459 1.00 97.44 100 ILE A N 1
ATOM 756 C CA . ILE A 1 100 ? 2.393 -1.191 1.569 1.00 97.44 100 ILE A CA 1
ATOM 757 C C . ILE A 1 100 ? 2.119 0.308 1.659 1.00 97.44 100 ILE A C 1
ATOM 759 O O . ILE A 1 100 ? 1.074 0.764 1.201 1.00 97.44 100 ILE A O 1
ATOM 763 N N . LEU A 1 101 ? 3.028 1.051 2.286 1.00 97.81 101 LEU A N 1
ATOM 764 C CA . LEU A 1 101 ? 2.791 2.425 2.732 1.00 97.81 101 LEU A CA 1
ATOM 765 C C . LEU A 1 101 ? 3.780 3.397 2.111 1.00 97.81 101 LEU A C 1
ATOM 767 O O . LEU A 1 101 ? 4.970 3.093 2.062 1.00 97.81 101 LEU A O 1
ATOM 771 N N . LEU A 1 102 ? 3.322 4.582 1.721 1.00 98.12 102 LEU A N 1
ATOM 772 C CA . LEU A 1 102 ? 4.216 5.660 1.302 1.00 98.12 102 LEU A CA 1
ATOM 773 C C . LEU A 1 102 ? 4.906 6.245 2.532 1.00 98.12 102 LEU A C 1
ATOM 775 O O . LEU A 1 102 ? 4.239 6.778 3.417 1.00 98.12 102 LEU A O 1
ATOM 779 N N . ALA A 1 103 ? 6.233 6.146 2.585 1.00 97.50 103 ALA A N 1
ATOM 780 C CA . ALA A 1 103 ? 7.003 6.796 3.636 1.00 97.50 103 ALA A CA 1
ATOM 781 C C . ALA A 1 103 ? 7.106 8.295 3.352 1.00 97.50 103 ALA A C 1
ATOM 783 O O . ALA A 1 103 ? 7.092 8.694 2.194 1.00 97.50 103 ALA A O 1
ATOM 784 N N . ASP A 1 104 ? 7.306 9.130 4.369 1.00 94.12 104 ASP A N 1
ATOM 785 C CA . ASP A 1 104 ? 7.523 10.573 4.161 1.00 94.12 104 ASP A CA 1
ATOM 786 C C . ASP A 1 104 ? 8.878 10.913 3.497 1.00 94.12 104 ASP A C 1
ATOM 788 O O . ASP A 1 104 ? 9.084 12.025 3.005 1.00 94.12 104 ASP A O 1
ATOM 792 N N . THR A 1 105 ? 9.822 9.970 3.463 1.00 97.31 105 THR A N 1
ATOM 793 C CA . THR A 1 105 ? 11.184 10.183 2.952 1.00 97.31 105 THR A CA 1
ATOM 794 C C . THR A 1 105 ? 11.338 9.829 1.474 1.00 97.31 105 THR A C 1
ATOM 796 O O . THR A 1 105 ? 10.624 8.982 0.943 1.00 97.31 105 THR A O 1
ATOM 799 N N . ARG A 1 106 ? 12.331 10.438 0.817 1.00 98.19 106 ARG A N 1
ATOM 800 C CA . ARG A 1 106 ? 12.724 10.135 -0.566 1.00 98.19 106 ARG A CA 1
ATOM 801 C C . ARG A 1 106 ? 14.191 9.746 -0.651 1.00 98.19 106 ARG A C 1
ATOM 803 O O . ARG A 1 106 ? 15.016 10.320 0.059 1.00 98.19 106 ARG A O 1
ATOM 810 N N . SER A 1 107 ? 14.508 8.860 -1.588 1.00 98.56 107 SER A N 1
ATOM 811 C CA . SER A 1 107 ? 15.876 8.471 -1.932 1.00 98.56 107 SER A CA 1
ATOM 812 C C . SER A 1 107 ? 16.066 8.593 -3.438 1.00 98.56 107 SER A C 1
ATOM 814 O O . SER A 1 107 ? 15.271 8.066 -4.208 1.00 98.56 107 SER A O 1
ATOM 816 N N . ASN A 1 108 ? 17.108 9.310 -3.868 1.00 98.06 108 ASN A N 1
ATOM 817 C CA . ASN A 1 108 ? 17.443 9.482 -5.289 1.00 98.06 108 ASN A CA 1
ATOM 818 C C . ASN A 1 108 ? 16.262 9.968 -6.160 1.00 98.06 108 ASN A C 1
ATOM 820 O O . ASN A 1 108 ? 16.072 9.507 -7.279 1.00 98.06 108 ASN A O 1
ATOM 824 N N . GLY A 1 109 ? 15.450 10.890 -5.630 1.00 97.12 109 GLY A N 1
ATOM 825 C CA . GLY A 1 109 ? 14.290 11.472 -6.322 1.00 97.12 109 GLY A CA 1
ATOM 826 C C . GLY A 1 109 ? 12.985 10.682 -6.174 1.00 97.12 109 GLY A C 1
ATOM 827 O O . GLY A 1 109 ? 11.912 11.273 -6.275 1.00 97.12 109 GLY A O 1
ATOM 828 N N . TRP A 1 110 ? 13.058 9.402 -5.816 1.00 98.56 110 TRP A N 1
ATOM 829 C CA . TRP A 1 110 ? 11.907 8.509 -5.688 1.00 98.56 110 TRP A CA 1
ATOM 830 C C . TRP A 1 110 ? 11.393 8.418 -4.246 1.00 98.56 110 TRP A C 1
ATOM 832 O O . TRP A 1 110 ? 12.157 8.529 -3.284 1.00 98.56 110 TRP A O 1
ATOM 842 N N . GLN A 1 111 ? 10.083 8.226 -4.085 1.00 98.56 111 GLN A N 1
ATOM 843 C CA . GLN A 1 111 ? 9.422 8.058 -2.791 1.00 98.56 111 GLN A CA 1
ATOM 844 C C . GLN A 1 111 ? 9.838 6.734 -2.146 1.00 98.56 111 GLN A C 1
ATOM 846 O O . GLN A 1 111 ? 9.695 5.673 -2.747 1.00 98.56 111 GLN A O 1
ATOM 851 N N . ASP A 1 112 ? 10.346 6.770 -0.917 1.00 98.69 112 ASP A N 1
ATOM 852 C CA . ASP A 1 112 ? 10.544 5.531 -0.169 1.00 98.69 112 ASP A CA 1
ATOM 853 C C . ASP A 1 112 ? 9.180 4.950 0.229 1.00 98.69 112 ASP A C 1
ATOM 855 O O . ASP A 1 112 ? 8.200 5.678 0.409 1.00 98.69 112 ASP A O 1
ATOM 859 N N . PHE A 1 113 ? 9.118 3.641 0.440 1.00 98.69 113 PHE A N 1
ATOM 860 C CA . PHE A 1 113 ? 7.908 3.002 0.948 1.00 98.69 113 PHE A CA 1
ATOM 861 C C . PHE A 1 113 ? 8.217 1.911 1.966 1.00 98.69 113 PHE A C 1
ATOM 863 O O . PHE A 1 113 ? 9.347 1.441 2.089 1.00 98.69 113 PHE A O 1
ATOM 870 N N . ILE A 1 114 ? 7.212 1.530 2.746 1.00 98.38 114 ILE A N 1
ATOM 871 C CA . ILE A 1 114 ? 7.328 0.531 3.805 1.00 98.38 114 ILE A CA 1
ATOM 872 C C . ILE A 1 114 ? 6.450 -0.657 3.453 1.00 98.38 114 ILE A C 1
ATOM 874 O O . ILE A 1 114 ? 5.279 -0.489 3.126 1.00 98.38 114 ILE A O 1
ATOM 878 N N . VAL A 1 115 ? 7.009 -1.858 3.570 1.00 97.75 115 VAL A N 1
ATOM 879 C CA . VAL A 1 115 ? 6.277 -3.118 3.399 1.00 97.75 115 VAL A CA 1
ATOM 880 C C . VAL A 1 115 ? 6.424 -4.004 4.623 1.00 97.75 115 VAL A C 1
ATOM 882 O O . VAL A 1 115 ? 7.393 -3.870 5.370 1.00 97.75 115 VAL A O 1
ATOM 885 N N . TRP A 1 116 ? 5.517 -4.958 4.819 1.00 95.94 116 TRP A N 1
ATOM 886 C CA . TRP A 1 116 ? 5.771 -6.059 5.748 1.00 95.94 116 TRP A CA 1
ATOM 887 C C . TRP A 1 116 ? 6.512 -7.196 5.043 1.00 95.94 116 TRP A C 1
ATOM 889 O O . TRP A 1 116 ? 6.110 -7.645 3.971 1.00 95.94 116 TRP A O 1
ATOM 899 N N . SER A 1 117 ? 7.594 -7.692 5.643 1.00 96.69 117 SER A N 1
ATOM 900 C CA . SER A 1 117 ? 8.349 -8.824 5.108 1.00 96.69 117 SER A CA 1
ATOM 901 C C . SER A 1 117 ? 9.112 -9.558 6.203 1.00 96.69 117 SER A C 1
ATOM 903 O O . SER A 1 117 ? 9.819 -8.946 7.010 1.00 96.69 117 SER A O 1
ATOM 905 N N . ASN A 1 118 ? 8.976 -10.888 6.217 1.00 91.62 118 ASN A N 1
ATOM 906 C CA . ASN A 1 118 ? 9.665 -11.784 7.151 1.00 91.62 118 ASN A CA 1
ATOM 907 C C . ASN A 1 118 ? 9.597 -11.316 8.625 1.00 91.62 118 ASN A C 1
ATOM 909 O O . ASN A 1 118 ? 10.617 -11.200 9.303 1.00 91.62 118 ASN A O 1
ATOM 913 N N . GLY A 1 119 ? 8.388 -10.989 9.097 1.00 91.56 119 GLY A N 1
ATOM 914 C CA . GLY A 1 119 ? 8.131 -10.654 10.503 1.00 91.56 119 GLY A CA 1
ATOM 915 C C . GLY A 1 119 ? 8.465 -9.220 10.925 1.00 91.56 119 GLY A C 1
ATOM 916 O O . GLY A 1 119 ? 8.414 -8.927 12.116 1.00 91.56 119 GLY A O 1
ATOM 917 N N . ALA A 1 120 ? 8.807 -8.328 9.992 1.00 95.62 120 ALA A N 1
ATOM 918 C CA . ALA A 1 120 ? 9.073 -6.927 10.306 1.00 95.62 120 ALA A CA 1
ATOM 919 C C . ALA A 1 120 ? 8.596 -5.985 9.196 1.00 95.62 120 ALA A C 1
ATOM 921 O O . ALA A 1 120 ? 8.525 -6.366 8.026 1.00 95.62 120 ALA A O 1
ATOM 922 N N . TYR A 1 121 ? 8.348 -4.726 9.557 1.00 97.25 121 TYR A N 1
ATOM 923 C CA . TYR A 1 121 ? 8.258 -3.645 8.581 1.00 97.25 121 TYR A CA 1
ATOM 924 C C . TYR A 1 121 ? 9.647 -3.352 8.014 1.00 97.25 121 TYR A C 1
ATOM 926 O O . TYR A 1 121 ? 10.623 -3.269 8.763 1.00 97.25 121 TYR A O 1
ATOM 934 N N . ARG A 1 122 ? 9.739 -3.194 6.698 1.00 97.94 122 ARG A N 1
ATOM 935 C CA . ARG A 1 122 ? 10.979 -3.010 5.945 1.00 97.94 122 ARG A CA 1
ATOM 936 C C . ARG A 1 122 ? 10.869 -1.764 5.088 1.00 97.94 122 ARG A C 1
ATOM 938 O O . ARG A 1 122 ? 9.865 -1.587 4.401 1.00 97.94 122 ARG A O 1
ATOM 945 N N . LYS A 1 123 ? 11.894 -0.915 5.134 1.00 98.38 123 LYS A N 1
ATOM 946 C CA . LYS A 1 123 ? 11.966 0.280 4.293 1.00 98.38 123 LYS A CA 1
ATOM 947 C C . LYS A 1 123 ? 12.551 -0.076 2.930 1.00 98.38 123 LYS A C 1
ATOM 949 O O . LYS A 1 123 ? 13.644 -0.625 2.855 1.00 98.38 123 LYS A O 1
ATOM 954 N N . MET A 1 124 ? 11.841 0.284 1.876 1.00 98.56 124 MET A N 1
ATOM 955 C CA . MET A 1 124 ? 12.252 0.146 0.488 1.00 98.56 124 MET A CA 1
ATOM 956 C C . MET A 1 124 ? 12.691 1.519 -0.011 1.00 98.56 124 MET A C 1
ATOM 958 O O . MET A 1 124 ? 11.886 2.449 -0.065 1.00 98.56 124 MET A O 1
ATOM 962 N N . SER A 1 125 ? 13.973 1.644 -0.347 1.00 98.50 125 SER A N 1
ATOM 963 C CA . SER A 1 125 ? 14.575 2.898 -0.799 1.00 98.50 125 SER A CA 1
ATOM 964 C C . SER A 1 125 ? 15.207 2.727 -2.165 1.00 98.50 125 SER A C 1
ATOM 966 O O . SER A 1 125 ? 15.962 1.781 -2.383 1.00 98.50 125 SER A O 1
ATOM 968 N N . PHE A 1 126 ? 14.898 3.646 -3.074 1.00 98.50 126 PHE A N 1
ATOM 969 C CA . PHE A 1 126 ? 15.423 3.617 -4.432 1.00 98.50 126 PHE A CA 1
ATOM 970 C C . PHE A 1 126 ? 16.921 3.933 -4.427 1.00 98.50 126 PHE A C 1
ATOM 972 O O . PHE A 1 126 ? 17.353 4.943 -3.863 1.00 98.50 126 PHE A O 1
ATOM 979 N N . ASN A 1 127 ? 17.729 3.078 -5.050 1.00 96.69 127 ASN A N 1
ATOM 980 C CA . ASN A 1 127 ? 19.192 3.193 -5.019 1.00 96.69 127 ASN A CA 1
ATOM 981 C C . ASN A 1 127 ? 19.780 4.063 -6.149 1.00 96.69 127 ASN A C 1
ATOM 983 O O . ASN A 1 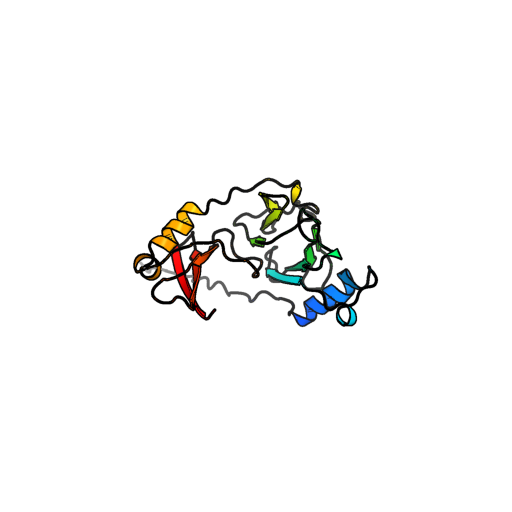127 ? 20.996 4.226 -6.209 1.00 96.69 127 ASN A O 1
ATOM 987 N N . GLY A 1 128 ? 18.929 4.622 -7.017 1.00 96.94 128 GLY A N 1
ATOM 988 C CA . GLY A 1 128 ? 19.318 5.361 -8.224 1.00 96.94 128 GLY A CA 1
ATOM 989 C C . GLY A 1 128 ? 19.070 4.587 -9.523 1.00 96.94 128 GLY A C 1
ATOM 990 O O . GLY A 1 128 ? 19.031 5.197 -10.586 1.00 96.94 128 GLY A O 1
ATOM 991 N N . GLU A 1 129 ? 18.839 3.277 -9.432 1.00 95.94 129 GLU A N 1
ATOM 992 C CA . GLU A 1 129 ? 18.527 2.395 -10.562 1.00 95.94 129 GLU A CA 1
ATOM 993 C C . GLU A 1 129 ? 17.219 1.615 -10.350 1.00 95.94 129 GLU A C 1
ATOM 995 O O . GLU A 1 129 ? 16.401 1.524 -11.262 1.00 95.94 129 GLU A O 1
ATOM 1000 N N . SER A 1 130 ? 17.005 1.060 -9.155 1.00 97.12 130 SER A N 1
ATOM 1001 C CA . SER A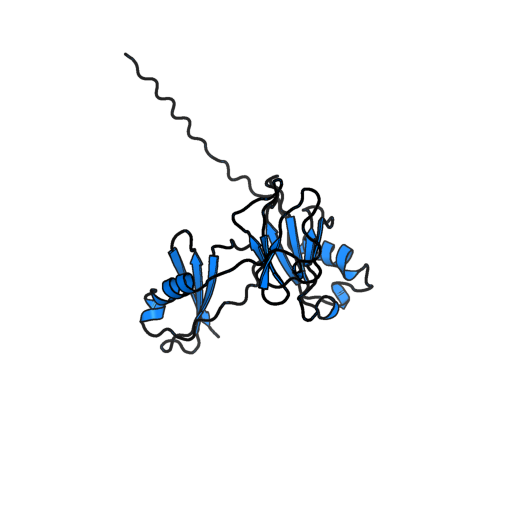 1 130 ? 15.835 0.241 -8.803 1.00 97.12 130 SER A CA 1
ATOM 1002 C C . SER A 1 130 ? 15.520 0.310 -7.304 1.00 97.12 130 SER A C 1
ATOM 1004 O O . SER A 1 130 ? 16.299 0.844 -6.501 1.00 97.12 130 SER A O 1
ATOM 1006 N N . TYR A 1 131 ? 14.363 -0.230 -6.911 1.00 98.31 131 TYR A N 1
ATOM 1007 C CA . TYR A 1 131 ? 14.131 -0.583 -5.515 1.00 98.31 131 TYR A CA 1
ATOM 1008 C C . TYR A 1 131 ? 14.811 -1.938 -5.204 1.00 98.31 131 TYR A C 1
ATOM 1010 O O . TYR A 1 131 ? 15.335 -2.631 -6.077 1.00 98.31 131 TYR A O 1
ATOM 1018 N N . PRO A 1 132 ? 14.903 -2.337 -3.927 1.00 97.69 132 PRO A N 1
ATOM 1019 C CA . PRO A 1 132 ? 15.466 -3.639 -3.591 1.00 97.69 132 PRO A CA 1
ATOM 1020 C C . PRO A 1 132 ? 14.554 -4.821 -3.980 1.00 97.69 132 PRO A C 1
ATOM 1022 O O . PRO A 1 132 ? 13.425 -4.929 -3.511 1.00 97.69 132 PRO A O 1
ATOM 1025 N N . HIS A 1 133 ? 15.091 -5.805 -4.710 1.00 97.50 133 HIS A N 1
ATOM 1026 C CA . HIS A 1 133 ? 14.368 -7.029 -5.117 1.00 97.50 133 HIS A CA 1
ATOM 1027 C C . HIS A 1 133 ? 13.915 -7.929 -3.943 1.00 97.50 133 HIS A C 1
ATOM 1029 O O . HIS A 1 133 ? 12.988 -8.741 -4.051 1.00 97.50 133 HIS A O 1
ATOM 1035 N N . ASN A 1 134 ? 14.603 -7.844 -2.802 1.00 97.56 134 ASN A N 1
ATOM 1036 C CA . ASN A 1 134 ? 14.302 -8.639 -1.615 1.00 97.56 134 ASN A CA 1
ATOM 1037 C C . ASN A 1 134 ? 14.049 -7.731 -0.399 1.00 97.56 134 ASN A C 1
ATOM 1039 O O . ASN A 1 134 ? 15.008 -7.283 0.238 1.00 97.56 134 ASN A O 1
ATOM 1043 N N . PRO A 1 135 ? 12.775 -7.493 -0.034 1.00 97.88 135 PRO A N 1
ATOM 1044 C CA . PRO A 1 135 ? 12.431 -6.706 1.146 1.00 97.88 135 PRO A CA 1
ATOM 1045 C C . PRO A 1 135 ? 12.978 -7.262 2.469 1.00 97.88 135 PRO A C 1
ATOM 1047 O O . PRO A 1 135 ? 13.280 -6.489 3.377 1.00 97.88 135 PRO A O 1
ATOM 1050 N N . SER A 1 136 ? 13.157 -8.583 2.613 1.00 97.12 136 SER A N 1
ATOM 1051 C CA . SER A 1 136 ? 13.512 -9.185 3.909 1.00 97.12 136 SER A CA 1
ATOM 1052 C C . SER A 1 136 ? 14.932 -8.858 4.374 1.00 97.12 136 SER A C 1
ATOM 1054 O O . SER A 1 136 ? 15.267 -9.096 5.535 1.00 97.12 136 SER A O 1
ATOM 1056 N N . THR A 1 137 ? 15.780 -8.355 3.478 1.00 97.12 137 THR A N 1
ATOM 1057 C CA . THR A 1 137 ? 17.153 -7.926 3.779 1.00 97.12 137 THR A CA 1
ATOM 1058 C C . THR A 1 137 ? 17.261 -6.423 4.027 1.00 97.12 137 THR A C 1
ATOM 1060 O O . THR A 1 137 ? 18.332 -5.949 4.394 1.00 97.12 137 THR A O 1
ATOM 1063 N N . GLN A 1 138 ? 16.168 -5.673 3.862 1.00 98.12 138 GLN A N 1
ATOM 1064 C CA . GLN A 1 138 ? 16.180 -4.219 3.996 1.00 98.12 138 GLN A CA 1
ATOM 1065 C C . GLN A 1 138 ? 16.094 -3.763 5.460 1.00 98.12 138 GLN A C 1
ATOM 1067 O O . GLN A 1 138 ? 15.682 -4.545 6.324 1.00 98.12 138 GLN A O 1
ATOM 1072 N N . PRO A 1 139 ? 16.465 -2.510 5.780 1.00 97.81 139 PRO A N 1
ATOM 1073 C CA . PRO A 1 139 ? 16.391 -1.993 7.142 1.00 97.81 139 PRO A CA 1
ATOM 1074 C C . PRO A 1 139 ? 14.989 -2.117 7.746 1.00 97.81 139 PRO A C 1
ATOM 1076 O O . PRO A 1 139 ? 13.979 -1.842 7.091 1.00 97.81 139 PRO A O 1
ATOM 1079 N N . THR A 1 140 ? 14.927 -2.525 9.014 1.00 97.88 140 THR A N 1
ATOM 1080 C CA . THR A 1 140 ? 13.664 -2.623 9.751 1.00 97.88 140 THR A CA 1
ATOM 1081 C C . THR A 1 140 ? 13.163 -1.248 10.170 1.00 97.88 140 THR A C 1
ATOM 1083 O O . THR A 1 140 ? 13.941 -0.436 10.670 1.00 97.88 140 THR A O 1
ATOM 1086 N N . VAL A 1 141 ? 11.855 -1.030 10.067 1.00 96.62 141 VAL A N 1
ATOM 1087 C CA . VAL A 1 141 ? 11.175 0.169 10.569 1.00 96.62 141 VAL A CA 1
ATOM 1088 C C . VAL A 1 141 ? 10.359 -0.199 11.803 1.00 96.62 141 VAL A C 1
ATOM 1090 O O . VAL A 1 141 ? 9.647 -1.201 11.813 1.00 96.62 141 VAL A O 1
ATOM 1093 N N . LYS A 1 142 ? 10.445 0.609 12.860 1.00 94.31 142 LYS A N 1
ATOM 1094 C CA . LYS A 1 142 ? 9.534 0.488 14.001 1.00 94.31 142 LYS A CA 1
ATOM 1095 C C . LYS A 1 142 ? 8.265 1.277 13.695 1.00 94.31 142 LYS A C 1
ATOM 1097 O O . LYS A 1 142 ? 8.353 2.456 13.371 1.00 94.31 142 LYS A O 1
ATOM 1102 N N . ARG A 1 143 ? 7.105 0.634 13.819 1.00 91.31 143 ARG A N 1
ATOM 1103 C CA . ARG A 1 143 ? 5.794 1.291 13.761 1.00 91.31 143 ARG A CA 1
ATOM 1104 C C . ARG A 1 143 ? 5.092 1.067 15.089 1.00 91.31 143 ARG A C 1
ATOM 1106 O O . ARG A 1 143 ? 4.646 -0.043 15.363 1.00 91.31 143 ARG A O 1
ATOM 1113 N N . ASP A 1 144 ? 5.073 2.104 15.915 1.00 91.12 144 ASP A N 1
ATOM 1114 C CA . ASP A 1 144 ? 4.369 2.099 17.193 1.00 91.12 144 ASP A CA 1
ATOM 1115 C C . ASP A 1 144 ? 2.930 2.572 16.978 1.00 91.12 144 ASP A C 1
ATOM 1117 O O . ASP A 1 144 ? 2.691 3.677 16.492 1.00 91.12 144 ASP A O 1
ATOM 1121 N N . THR A 1 145 ? 1.972 1.718 17.322 1.00 94.88 145 THR A N 1
ATOM 1122 C CA . THR A 1 145 ? 0.542 1.997 17.185 1.00 94.88 145 THR A CA 1
ATOM 1123 C C . THR A 1 145 ? -0.066 2.585 18.454 1.00 94.88 145 THR A C 1
ATOM 1125 O O . THR A 1 145 ? -1.229 2.969 18.425 1.00 94.88 145 THR A O 1
ATOM 1128 N N . SER A 1 146 ? 0.674 2.668 19.564 1.00 96.38 146 SER A N 1
ATOM 1129 C CA . SER A 1 146 ? 0.123 2.993 20.888 1.00 96.38 146 SER A CA 1
ATOM 1130 C C . SER A 1 146 ? -0.579 4.351 20.912 1.00 96.38 146 SER A C 1
ATOM 1132 O O . SER A 1 146 ? -1.699 4.462 21.405 1.00 96.38 146 SER A O 1
ATOM 1134 N N . ALA A 1 147 ? 0.037 5.374 20.314 1.00 96.69 147 ALA A N 1
ATOM 1135 C CA . ALA A 1 147 ? -0.564 6.703 20.211 1.00 96.69 147 ALA A CA 1
ATOM 1136 C C . ALA A 1 147 ? -1.794 6.719 19.287 1.00 96.69 147 ALA A C 1
ATOM 1138 O O . ALA A 1 147 ? -2.794 7.358 19.599 1.00 96.69 147 ALA A O 1
ATOM 1139 N N . ALA A 1 148 ? -1.756 5.974 18.180 1.00 97.38 148 ALA A N 1
ATOM 1140 C CA . ALA A 1 148 ? -2.889 5.882 17.265 1.00 97.38 148 ALA A CA 1
ATOM 1141 C C . ALA A 1 148 ? -4.088 5.169 17.917 1.00 97.38 148 ALA A C 1
ATOM 1143 O O . ALA A 1 148 ? -5.217 5.635 17.805 1.00 97.38 148 ALA A O 1
ATOM 1144 N N . ILE A 1 149 ? -3.837 4.095 18.673 1.00 98.00 149 ILE A N 1
ATOM 1145 C CA . ILE A 1 149 ? -4.856 3.398 19.469 1.00 98.00 149 ILE A CA 1
ATOM 1146 C C . ILE A 1 149 ? -5.418 4.332 20.549 1.00 98.00 149 ILE A C 1
ATOM 1148 O O . ILE A 1 149 ? -6.629 4.375 20.731 1.00 98.00 149 ILE A O 1
ATOM 1152 N N . ALA A 1 150 ? -4.577 5.125 21.225 1.00 98.06 150 ALA A N 1
ATOM 1153 C CA . ALA A 1 150 ? -5.038 6.128 22.189 1.00 98.06 150 ALA A CA 1
ATOM 1154 C C . ALA A 1 150 ? -5.986 7.158 21.556 1.00 98.06 150 ALA A C 1
ATOM 1156 O O . ALA A 1 150 ? -7.003 7.492 22.161 1.00 98.06 150 ALA A O 1
ATOM 1157 N N . ASN A 1 151 ? -5.709 7.592 20.324 1.00 98.19 151 ASN A N 1
ATOM 1158 C CA . ASN A 1 151 ? -6.604 8.480 19.585 1.00 98.19 151 ASN A CA 1
ATOM 1159 C C . ASN A 1 151 ? -7.957 7.811 19.284 1.00 98.19 151 ASN A C 1
ATOM 1161 O O . ASN A 1 151 ? -8.989 8.447 19.477 1.00 98.19 151 ASN A O 1
ATOM 1165 N N . VAL A 1 152 ? -7.981 6.531 18.878 1.00 98.44 152 VAL A N 1
ATOM 1166 C CA . VAL A 1 152 ? -9.245 5.780 18.700 1.00 98.44 152 VAL A CA 1
ATOM 1167 C C . VAL A 1 152 ? -10.007 5.685 20.018 1.00 98.44 152 VAL A C 1
ATOM 1169 O O . VAL A 1 152 ? -11.200 5.982 20.061 1.00 98.44 152 VAL A O 1
ATOM 1172 N N . MET A 1 153 ? -9.317 5.328 21.103 1.00 98.31 153 MET A N 1
ATOM 1173 C CA . MET A 1 153 ? -9.934 5.218 22.422 1.00 98.31 153 MET A CA 1
ATOM 1174 C C . MET A 1 153 ? -10.523 6.546 22.889 1.00 98.31 153 MET A C 1
ATOM 1176 O O . MET A 1 153 ? -11.539 6.534 23.563 1.00 98.31 153 MET A O 1
ATOM 1180 N N . ALA A 1 154 ? -9.933 7.685 22.526 1.00 98.06 154 ALA A N 1
ATOM 1181 C CA . ALA A 1 154 ? -10.438 9.005 22.894 1.00 98.06 154 ALA A CA 1
ATOM 1182 C C . ALA A 1 154 ? -11.706 9.436 22.128 1.00 98.06 154 ALA A C 1
ATOM 1184 O O . ALA A 1 154 ? -12.296 10.460 22.474 1.00 98.06 154 ALA A O 1
ATOM 1185 N N . THR A 1 155 ? -12.135 8.694 21.100 1.00 98.25 155 THR A N 1
ATOM 1186 C CA . THR A 1 155 ? -13.379 9.002 20.380 1.00 98.25 155 THR A CA 1
ATOM 1187 C C . THR A 1 155 ? -14.603 8.738 21.254 1.00 98.25 155 THR A C 1
ATOM 1189 O O . THR A 1 155 ? -14.640 7.773 22.017 1.00 98.25 155 THR A O 1
ATOM 1192 N N . GLU A 1 156 ? -15.637 9.572 21.118 1.00 97.31 156 GLU A N 1
ATOM 1193 C CA . GLU A 1 156 ? -16.888 9.403 21.868 1.00 97.31 156 GLU A CA 1
ATOM 1194 C C . GLU A 1 156 ? -17.526 8.031 21.602 1.00 97.31 156 GLU A C 1
ATOM 1196 O O . GLU A 1 156 ? -17.919 7.346 22.542 1.00 97.31 156 GLU A O 1
ATOM 1201 N N . VAL A 1 157 ? -17.536 7.594 20.338 1.00 96.81 157 VAL A N 1
ATOM 1202 C CA . VAL A 1 157 ? -18.065 6.284 19.923 1.00 96.81 157 VAL A CA 1
ATOM 1203 C C . VAL A 1 157 ? -17.364 5.140 20.658 1.00 96.81 157 VAL A C 1
ATOM 1205 O O . VAL A 1 157 ? -18.017 4.202 21.101 1.00 96.81 157 VAL A O 1
ATOM 1208 N N . TYR A 1 158 ? -16.041 5.206 20.826 1.00 98.06 158 TYR A N 1
ATOM 1209 C CA . TYR A 1 158 ? -15.329 4.175 21.575 1.00 98.06 158 TYR A CA 1
ATOM 1210 C C . TYR A 1 158 ? -15.581 4.276 23.087 1.00 98.06 158 TYR A C 1
ATOM 1212 O O . TYR A 1 158 ? -15.749 3.258 23.748 1.00 98.06 158 TYR A O 1
ATOM 1220 N N . GLN A 1 159 ? -15.627 5.486 23.652 1.00 98.00 159 GLN A N 1
ATOM 1221 C CA . GLN A 1 159 ? -15.849 5.684 25.092 1.00 98.00 159 GLN A CA 1
ATOM 1222 C C . GLN A 1 159 ? -17.237 5.241 25.567 1.00 98.00 159 GLN A C 1
ATOM 1224 O O . GLN A 1 159 ? -17.386 4.885 26.734 1.00 98.00 159 GLN A O 1
ATOM 1229 N N . GLN A 1 160 ? -18.248 5.277 24.695 1.00 96.38 160 GLN A N 1
ATOM 1230 C CA . GLN A 1 160 ? -19.611 4.903 25.062 1.00 96.38 160 GLN A CA 1
ATOM 1231 C C . GLN A 1 160 ? -19.755 3.398 25.333 1.00 96.38 160 GLN A C 1
ATOM 1233 O O . GLN A 1 160 ? -20.392 3.052 26.326 1.00 96.38 160 GLN A O 1
ATOM 1238 N N . ASP A 1 161 ? -19.167 2.520 24.507 1.00 96.75 161 ASP A N 1
ATOM 1239 C CA . ASP A 1 161 ? -19.167 1.060 24.747 1.00 96.75 161 ASP A CA 1
ATOM 1240 C C . ASP A 1 161 ? -18.251 0.259 23.783 1.00 96.75 161 ASP A C 1
ATOM 1242 O O . ASP A 1 161 ? -18.566 -0.858 23.345 1.00 96.75 161 ASP A O 1
ATOM 1246 N N . GLY A 1 162 ? -17.139 0.864 23.357 1.00 97.75 162 GLY A N 1
ATOM 1247 C CA . GLY A 1 162 ? -16.189 0.295 22.403 1.00 97.75 162 GLY A CA 1
ATOM 1248 C C . GLY A 1 162 ? -15.205 -0.691 23.038 1.00 97.75 162 GLY A C 1
ATOM 1249 O O . GLY A 1 162 ? -14.701 -0.484 24.141 1.00 97.75 162 GLY A O 1
ATOM 1250 N N . TYR A 1 163 ? -14.889 -1.770 22.323 1.00 98.00 163 TYR A N 1
ATOM 1251 C CA . TYR A 1 163 ? -13.938 -2.791 22.764 1.00 98.00 163 TYR A CA 1
ATOM 1252 C C . TYR A 1 163 ? -13.264 -3.503 21.582 1.00 98.00 163 TYR A C 1
ATOM 1254 O O . TYR A 1 163 ? -13.701 -3.389 20.438 1.00 98.00 163 TYR A O 1
ATOM 1262 N N . ASP A 1 164 ? -12.212 -4.279 21.868 1.00 97.44 164 ASP A N 1
ATOM 1263 C CA . ASP A 1 164 ? -11.521 -5.143 20.893 1.00 97.44 164 ASP A CA 1
ATOM 1264 C C . ASP A 1 164 ? -10.924 -4.373 19.700 1.00 97.44 164 ASP A C 1
ATOM 1266 O O . ASP A 1 164 ? -11.206 -4.674 18.541 1.00 97.44 164 ASP A O 1
ATOM 1270 N N . ILE A 1 165 ? -10.107 -3.347 19.986 1.00 98.19 165 ILE A N 1
ATOM 1271 C CA . ILE A 1 165 ? -9.346 -2.642 18.945 1.00 98.19 165 ILE A CA 1
ATOM 1272 C C . ILE A 1 165 ? -8.333 -3.606 18.323 1.00 98.19 165 ILE A C 1
ATOM 1274 O O . ILE A 1 165 ? -7.407 -4.073 18.990 1.00 98.19 165 ILE A O 1
ATOM 1278 N N . MET A 1 166 ? -8.460 -3.836 17.021 1.00 96.75 166 MET A N 1
ATOM 1279 C CA . MET A 1 166 ? -7.554 -4.658 16.224 1.00 96.75 166 MET A CA 1
ATOM 1280 C C . MET A 1 166 ? -7.025 -3.861 15.025 1.00 96.75 166 MET A C 1
ATOM 1282 O O . MET A 1 166 ? -7.755 -3.032 14.483 1.00 96.75 166 MET A O 1
ATOM 1286 N N . PRO A 1 167 ? -5.785 -4.087 14.554 1.00 94.00 167 PRO A N 1
ATOM 1287 C CA . PRO A 1 167 ? -5.344 -3.556 13.265 1.00 94.00 167 PRO A CA 1
ATOM 1288 C C . PRO A 1 167 ? -6.292 -3.998 12.143 1.00 94.00 167 PRO A C 1
ATOM 1290 O O . PRO A 1 167 ? -6.681 -5.163 12.096 1.00 94.00 167 PRO A O 1
ATOM 1293 N N . ALA A 1 168 ? -6.661 -3.082 11.248 1.00 92.94 168 ALA A N 1
ATOM 1294 C CA . ALA A 1 168 ? -7.492 -3.421 10.096 1.00 92.94 168 ALA A CA 1
ATOM 1295 C C . ALA A 1 168 ? -6.657 -4.089 8.994 1.00 92.94 168 ALA A C 1
ATOM 1297 O O . ALA A 1 168 ? -5.525 -3.669 8.728 1.00 92.94 168 ALA A O 1
ATOM 1298 N N . ASP A 1 169 ? -7.239 -5.066 8.298 1.00 86.50 169 ASP A N 1
ATOM 1299 C CA . ASP A 1 169 ? -6.635 -5.633 7.092 1.00 86.50 169 ASP A CA 1
ATOM 1300 C C . ASP A 1 169 ? -6.489 -4.541 6.025 1.00 86.50 169 ASP A C 1
ATOM 1302 O O . ASP A 1 169 ? -7.454 -3.917 5.589 1.00 86.50 169 ASP A O 1
ATOM 1306 N N . GLN A 1 170 ? -5.250 -4.276 5.616 1.00 82.88 170 GLN A N 1
ATOM 1307 C CA . GLN A 1 170 ? -4.936 -3.213 4.666 1.00 82.88 170 GLN A CA 1
ATOM 1308 C C . GLN A 1 170 ? -4.957 -3.752 3.242 1.00 82.88 170 GLN A C 1
ATOM 1310 O O . GLN A 1 170 ? -3.975 -4.344 2.795 1.00 82.88 170 GLN A O 1
ATOM 1315 N N . THR A 1 171 ? -6.064 -3.548 2.529 1.00 86.00 171 THR A N 1
ATOM 1316 C CA . THR A 1 171 ? -6.175 -3.888 1.099 1.00 86.00 171 THR A CA 1
ATOM 1317 C C . THR A 1 171 ? -5.809 -2.720 0.190 1.00 86.00 171 THR A C 1
ATOM 1319 O O . THR A 1 171 ? -5.344 -2.943 -0.927 1.00 86.00 171 THR A O 1
ATOM 1322 N N . THR A 1 172 ? -5.979 -1.486 0.670 1.00 91.19 172 THR A N 1
ATOM 1323 C CA . THR A 1 172 ? -5.526 -0.277 -0.021 1.00 91.19 172 THR A CA 1
ATOM 1324 C C . THR A 1 172 ? -4.011 -0.169 0.090 1.00 91.19 172 THR A C 1
ATOM 1326 O O . THR A 1 172 ? -3.442 -0.234 1.181 1.00 91.19 172 THR A O 1
ATOM 1329 N N . LEU A 1 173 ? -3.350 -0.036 -1.057 1.00 95.69 173 LEU A N 1
ATOM 1330 C CA . LEU A 1 173 ? -1.904 0.135 -1.145 1.00 95.69 173 LEU A CA 1
ATOM 1331 C C . LEU A 1 173 ? -1.569 1.619 -1.313 1.00 95.69 173 LEU A C 1
ATOM 1333 O O . LEU A 1 173 ? -2.402 2.396 -1.773 1.00 95.69 173 LEU A O 1
ATOM 1337 N N . TRP A 1 174 ? -0.340 1.995 -0.959 1.00 96.44 174 TRP A N 1
ATOM 1338 C CA . TRP A 1 174 ? 0.159 3.375 -1.000 1.00 96.44 174 TRP A CA 1
ATOM 1339 C C . TRP A 1 174 ? -0.523 4.353 -0.044 1.00 96.44 174 TRP A C 1
ATOM 1341 O O . TRP A 1 174 ? -0.400 5.567 -0.196 1.00 96.44 174 TRP A O 1
ATOM 1351 N N . THR A 1 175 ? -1.164 3.846 1.004 1.00 94.56 175 THR A N 1
ATOM 1352 C CA . THR A 1 175 ? -1.595 4.684 2.123 1.00 94.56 175 THR A CA 1
ATOM 1353 C C . THR A 1 175 ? -0.374 5.368 2.761 1.00 94.56 175 THR A C 1
ATOM 1355 O O . THR A 1 175 ? 0.670 4.724 2.903 1.00 94.56 175 THR A O 1
ATOM 1358 N N . PRO A 1 176 ? -0.447 6.650 3.158 1.00 96.44 176 PRO A N 1
ATOM 1359 C CA . PRO A 1 176 ? 0.660 7.292 3.860 1.00 96.44 176 PRO A CA 1
ATOM 1360 C C . PRO A 1 176 ? 1.021 6.568 5.167 1.00 96.44 176 PRO A C 1
ATOM 1362 O O . PRO A 1 176 ? 0.144 6.105 5.893 1.00 96.44 176 PRO A O 1
ATOM 1365 N N . ASP A 1 177 ? 2.309 6.486 5.501 1.00 95.88 177 ASP A N 1
ATOM 1366 C CA . ASP A 1 177 ? 2.809 5.709 6.647 1.00 95.88 177 ASP A CA 1
ATOM 1367 C C . ASP A 1 177 ? 2.401 6.250 8.030 1.00 95.88 177 ASP A C 1
ATOM 1369 O O . ASP A 1 177 ? 2.423 5.507 9.019 1.00 95.88 177 ASP A O 1
ATOM 1373 N N . TYR A 1 178 ? 1.978 7.514 8.081 1.00 95.69 178 TYR A N 1
ATOM 1374 C CA . TYR A 1 178 ? 1.405 8.191 9.245 1.00 95.69 178 TYR A CA 1
ATOM 1375 C C . TYR A 1 178 ? -0.113 7.989 9.400 1.00 95.69 178 TYR A C 1
ATOM 1377 O O . TYR A 1 178 ? -0.693 8.505 10.359 1.00 95.69 178 TYR A O 1
ATOM 1385 N N . VAL A 1 179 ? -0.766 7.266 8.485 1.00 96.31 179 VAL A N 1
ATOM 1386 C CA . VAL A 1 179 ? -2.180 6.891 8.596 1.00 96.31 179 VAL A CA 1
ATOM 1387 C C . VAL A 1 179 ? -2.287 5.450 9.093 1.00 96.31 179 VAL A C 1
ATOM 1389 O O . VAL A 1 179 ? -1.633 4.535 8.587 1.00 96.31 179 VAL A O 1
ATOM 1392 N N . TYR A 1 180 ? -3.100 5.252 10.126 1.00 96.38 180 TYR A N 1
ATOM 1393 C CA . TYR A 1 180 ? -3.342 3.955 10.750 1.00 96.38 180 TYR A CA 1
ATOM 1394 C C . TYR A 1 180 ? -4.814 3.604 10.639 1.00 96.38 180 TYR A C 1
ATOM 1396 O O . TYR A 1 180 ? -5.671 4.471 10.772 1.00 96.38 180 TYR A O 1
ATOM 1404 N N . HIS A 1 181 ? -5.097 2.323 10.449 1.00 96.19 181 HIS A N 1
ATOM 1405 C CA . HIS A 1 181 ? -6.457 1.824 10.372 1.00 96.19 181 HIS A CA 1
ATOM 1406 C C . HIS A 1 181 ? -6.652 0.716 11.395 1.00 96.19 181 HIS A C 1
ATOM 1408 O O . HIS A 1 181 ? -5.838 -0.210 11.499 1.00 96.19 181 HIS A O 1
ATOM 1414 N N . PHE A 1 182 ? -7.750 0.808 12.125 1.00 97.44 182 PHE A N 1
ATOM 1415 C CA . PHE A 1 182 ? -8.150 -0.159 13.128 1.00 97.44 182 PHE A CA 1
ATOM 1416 C C . PHE A 1 182 ? -9.597 -0.561 12.908 1.00 97.44 182 PHE A C 1
ATOM 1418 O O . PHE A 1 182 ? -10.368 0.160 12.279 1.00 97.44 182 PHE A O 1
ATOM 1425 N N . THR A 1 183 ? -9.966 -1.699 13.469 1.00 97.75 183 THR A N 1
ATOM 1426 C CA . THR A 1 183 ? -11.357 -2.074 13.673 1.00 97.75 183 THR A CA 1
ATOM 1427 C C . THR A 1 183 ? -11.632 -2.211 15.158 1.00 97.75 183 THR A C 1
ATOM 1429 O O . THR A 1 183 ? -10.712 -2.486 15.926 1.00 97.75 183 THR A O 1
ATOM 1432 N N . PHE A 1 184 ? -12.875 -1.998 15.572 1.00 98.25 184 PHE A N 1
ATOM 1433 C CA . PHE A 1 184 ? -13.324 -2.292 16.930 1.00 98.25 184 PHE A CA 1
ATOM 1434 C C . PHE A 1 184 ? -14.808 -2.670 16.944 1.00 98.25 184 PHE A C 1
ATOM 1436 O O . PHE A 1 184 ? -15.538 -2.488 15.964 1.00 98.25 184 PHE A O 1
ATOM 1443 N N . LYS A 1 185 ? -15.260 -3.251 18.053 1.00 97.94 185 LYS A N 1
ATOM 1444 C CA . LYS A 1 185 ? -16.650 -3.664 18.275 1.00 97.94 185 LYS A CA 1
ATOM 1445 C C . LYS A 1 185 ? -17.318 -2.728 19.272 1.00 97.94 185 LYS A C 1
ATOM 1447 O O . LYS A 1 185 ? -16.649 -2.119 20.098 1.00 97.94 185 LYS A O 1
ATOM 1452 N N . HIS A 1 186 ? -18.643 -2.666 19.225 1.00 97.56 186 HIS A N 1
ATOM 1453 C CA . HIS A 1 186 ? -19.440 -1.871 20.152 1.00 97.56 186 HIS A CA 1
ATOM 1454 C C . HIS A 1 186 ? -20.557 -2.733 20.738 1.00 97.56 186 HIS A C 1
ATOM 1456 O O . HIS A 1 186 ? -21.240 -3.447 20.000 1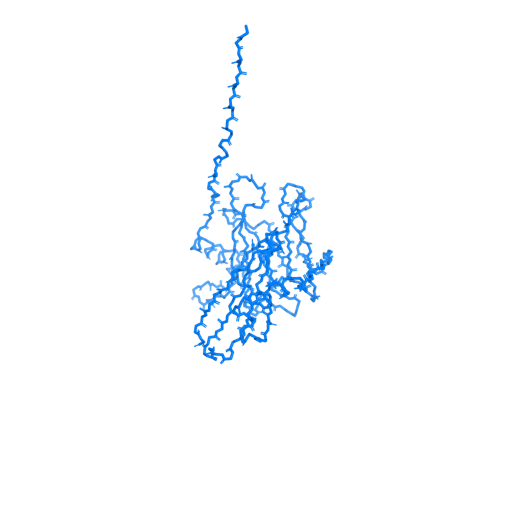.00 97.56 186 HIS A O 1
ATOM 1462 N N . HIS A 1 187 ? -20.745 -2.720 22.057 1.00 95.88 187 HIS A N 1
ATOM 1463 C CA . HIS A 1 187 ? -21.756 -3.575 22.696 1.00 95.88 187 HIS A CA 1
ATOM 1464 C C . HIS A 1 187 ? -23.190 -3.125 22.382 1.00 95.88 187 HIS A C 1
ATOM 1466 O O . HIS A 1 187 ? -24.065 -3.976 22.219 1.00 95.88 187 HIS A O 1
ATOM 1472 N N . GLY A 1 188 ? -23.419 -1.817 22.210 1.00 93.69 188 GLY A N 1
ATOM 1473 C CA . GLY A 1 188 ? -24.711 -1.269 21.777 1.00 93.69 188 GLY A CA 1
ATOM 1474 C C . GLY A 1 188 ? -25.098 -1.614 20.331 1.00 93.69 188 GLY A C 1
ATOM 1475 O O . GLY A 1 188 ? -26.276 -1.576 19.989 1.00 93.69 188 GLY A O 1
ATOM 1476 N N . GLU A 1 189 ? -24.130 -2.009 19.496 1.00 94.06 189 GLU A N 1
ATOM 1477 C CA . GLU A 1 189 ? -24.346 -2.390 18.094 1.00 94.06 189 GLU A CA 1
ATOM 1478 C C . GLU A 1 189 ? -23.604 -3.698 17.758 1.00 94.06 189 GLU A C 1
ATOM 1480 O O . GLU A 1 189 ? -22.626 -3.710 17.006 1.00 94.06 189 GLU A O 1
ATOM 1485 N N . PRO A 1 190 ? -24.045 -4.853 18.291 1.00 92.50 190 PRO A N 1
ATOM 1486 C CA . PRO A 1 190 ? -23.288 -6.104 18.190 1.00 92.50 190 PRO A CA 1
ATOM 1487 C C . PRO A 1 190 ? -23.152 -6.627 16.748 1.00 92.50 190 PRO A C 1
ATOM 1489 O O . PRO A 1 190 ? -22.228 -7.394 16.448 1.00 92.50 190 PRO A O 1
ATOM 1492 N N . GLN A 1 191 ? -24.055 -6.203 15.859 1.00 94.25 191 GLN A N 1
ATOM 1493 C CA . GLN A 1 191 ? -24.056 -6.542 14.433 1.00 94.25 191 GLN A CA 1
ATOM 1494 C C . GLN A 1 191 ? -23.224 -5.574 13.581 1.00 94.25 191 GLN A C 1
ATOM 1496 O O . GLN A 1 191 ? -23.105 -5.797 12.384 1.00 94.25 191 GLN A O 1
ATOM 1501 N N . SER A 1 192 ? -22.625 -4.540 14.172 1.00 95.81 192 SER A N 1
ATOM 1502 C CA . SER A 1 192 ? -21.746 -3.601 13.474 1.00 95.81 192 SER A CA 1
ATOM 1503 C C . SER A 1 192 ? -20.275 -3.945 13.733 1.00 95.81 192 SER A C 1
ATOM 1505 O O . SER A 1 192 ? -19.898 -4.461 14.794 1.00 95.81 192 SER A O 1
ATOM 1507 N N . LEU A 1 193 ? -19.426 -3.668 12.748 1.00 96.94 193 LEU A N 1
ATOM 1508 C CA . LEU A 1 193 ? -17.981 -3.540 12.907 1.00 96.94 193 LEU A CA 1
ATOM 1509 C C . LEU A 1 193 ? -17.613 -2.084 12.636 1.00 96.94 193 LEU A C 1
ATOM 1511 O O . LEU A 1 193 ? -18.000 -1.543 11.603 1.00 96.94 193 LEU A O 1
ATOM 1515 N N . TYR A 1 194 ? -16.885 -1.461 13.556 1.00 97.81 194 TYR A N 1
ATOM 1516 C CA . TYR A 1 194 ? -16.423 -0.090 13.391 1.00 97.81 194 TYR A CA 1
ATOM 1517 C C . TYR A 1 194 ? -15.025 -0.096 12.793 1.00 97.81 194 TYR A C 1
ATOM 1519 O O . TYR A 1 194 ? -14.190 -0.908 13.189 1.00 97.81 194 TYR A O 1
ATOM 1527 N N . HIS A 1 195 ? -14.775 0.825 11.873 1.00 97.56 195 HIS A N 1
ATOM 1528 C CA . HIS A 1 195 ? -13.501 1.074 11.217 1.00 97.56 195 HIS A CA 1
ATOM 1529 C C . HIS A 1 195 ? -13.036 2.465 11.620 1.00 97.56 195 HIS A C 1
ATOM 1531 O O . HIS A 1 195 ? -13.763 3.438 11.441 1.00 97.56 195 HIS A O 1
ATOM 1537 N N . ALA A 1 196 ? -11.838 2.556 12.184 1.00 97.88 196 ALA A N 1
ATOM 1538 C CA . ALA A 1 196 ? -11.234 3.813 12.590 1.00 97.88 196 ALA A CA 1
ATOM 1539 C C . ALA A 1 196 ? -10.015 4.113 11.718 1.00 97.88 196 ALA A C 1
ATOM 1541 O O . ALA A 1 196 ? -9.079 3.312 11.673 1.00 97.88 196 ALA A O 1
ATOM 1542 N N . THR A 1 197 ? -9.999 5.281 11.081 1.00 97.69 197 THR A N 1
ATOM 1543 C CA . THR A 1 197 ? -8.849 5.812 10.345 1.00 97.69 197 THR A CA 1
ATOM 1544 C C . THR A 1 197 ? -8.236 6.955 11.143 1.00 97.69 197 THR A C 1
ATOM 1546 O O . THR A 1 197 ? -8.874 7.975 11.388 1.00 97.69 197 THR A O 1
ATOM 1549 N N . VAL A 1 198 ? -6.983 6.790 11.559 1.00 97.75 198 VAL A N 1
ATOM 1550 C CA . VAL A 1 198 ? -6.241 7.749 12.381 1.00 97.75 198 VAL A CA 1
ATOM 1551 C C . VAL A 1 198 ? -5.156 8.402 11.541 1.00 97.75 198 VAL A C 1
ATOM 1553 O O . VAL A 1 198 ? -4.220 7.735 11.100 1.00 97.75 198 VAL A O 1
ATOM 1556 N N . ASN A 1 199 ? -5.231 9.718 11.372 1.00 97.38 199 ASN A N 1
ATOM 1557 C CA . ASN A 1 199 ? -4.161 10.504 10.772 1.00 97.38 199 ASN A CA 1
ATOM 1558 C C . ASN A 1 199 ? -3.254 11.067 11.875 1.00 97.38 199 ASN A C 1
ATOM 1560 O O . ASN A 1 199 ? -3.627 12.005 12.577 1.00 97.38 199 ASN A O 1
ATOM 1564 N N . MET A 1 200 ? -2.038 10.533 12.013 1.00 96.44 200 MET A N 1
ATOM 1565 C CA . MET A 1 200 ? -1.118 10.934 13.088 1.00 96.44 200 MET A CA 1
ATOM 1566 C C . MET A 1 200 ? -0.487 12.317 12.898 1.00 96.44 200 MET A C 1
ATOM 1568 O O . MET A 1 200 ? 0.083 12.853 13.844 1.00 96.44 200 MET A O 1
ATOM 1572 N N . LYS A 1 201 ? -0.580 12.922 11.706 1.00 94.81 201 LYS A N 1
ATOM 1573 C CA . LYS A 1 201 ? -0.107 14.300 11.492 1.00 94.81 201 LYS A CA 1
ATOM 1574 C C . LYS A 1 201 ? -1.098 15.330 12.017 1.00 94.81 201 LYS A C 1
ATOM 1576 O O . LYS A 1 201 ? -0.685 16.385 12.485 1.00 94.81 201 LYS A O 1
ATOM 1581 N N . THR A 1 202 ? -2.392 15.030 11.935 1.00 95.94 202 THR A N 1
ATOM 1582 C CA . THR A 1 202 ? -3.463 15.932 12.382 1.00 95.94 202 THR A CA 1
ATOM 1583 C C . THR A 1 202 ? -4.093 15.504 13.706 1.00 95.94 202 THR A C 1
ATOM 1585 O O . THR A 1 202 ? -4.859 16.272 14.280 1.00 95.94 202 THR A O 1
ATOM 1588 N N . ASN A 1 203 ? -3.787 14.294 14.187 1.00 91.81 203 ASN A N 1
ATOM 1589 C CA . ASN A 1 203 ? -4.492 13.596 15.269 1.00 91.81 203 ASN A CA 1
ATOM 1590 C C . ASN A 1 203 ? -6.003 13.450 15.026 1.00 91.81 203 ASN A C 1
ATOM 1592 O O . ASN A 1 203 ? -6.768 13.231 15.963 1.00 91.81 203 ASN A O 1
ATOM 1596 N N . HIS A 1 204 ? -6.443 13.568 13.772 1.00 96.69 204 HIS A N 1
ATOM 1597 C CA . HIS A 1 204 ? -7.836 13.367 13.410 1.00 96.69 204 HIS A CA 1
ATOM 1598 C C . HIS A 1 204 ? -8.155 11.871 13.347 1.00 96.69 204 H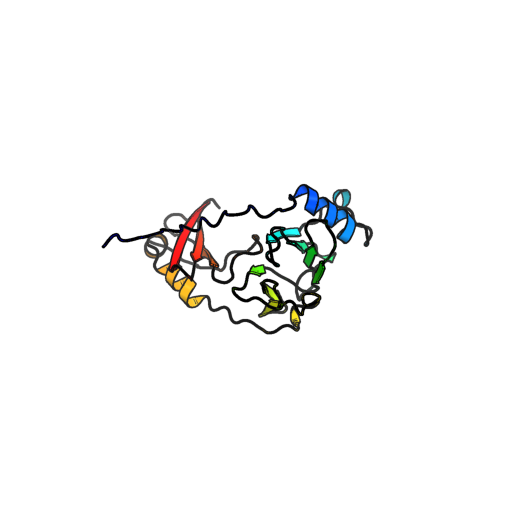IS A C 1
ATOM 1600 O O . HIS A 1 204 ? -7.356 11.087 12.824 1.00 96.69 204 HIS A O 1
ATOM 1606 N N . VAL A 1 205 ? -9.327 11.502 13.866 1.00 98.19 205 VAL A N 1
ATOM 1607 C CA . VAL A 1 205 ? -9.863 10.143 13.805 1.00 98.19 205 VAL A CA 1
ATOM 1608 C C . VAL A 1 205 ? -11.213 10.189 13.116 1.00 98.19 205 VAL A C 1
ATOM 1610 O O . VAL A 1 205 ? -12.126 10.870 13.580 1.00 98.19 205 VAL A O 1
ATOM 1613 N N . GLU A 1 206 ? -11.323 9.441 12.030 1.00 97.94 206 GLU A N 1
ATOM 1614 C CA . GLU A 1 206 ? -12.577 9.162 11.345 1.00 97.94 206 GLU A CA 1
ATOM 1615 C C . GLU A 1 206 ? -13.055 7.772 11.766 1.00 97.94 206 GLU A C 1
ATOM 1617 O O . GLU A 1 206 ? -12.256 6.835 11.804 1.00 97.94 206 GLU A O 1
ATOM 1622 N N . VAL A 1 207 ? -14.332 7.648 12.131 1.00 97.75 207 VAL A N 1
ATOM 1623 C CA . VAL A 1 207 ? -14.940 6.387 12.565 1.00 97.75 207 VAL A CA 1
ATOM 1624 C C . VAL A 1 207 ? -16.202 6.142 11.756 1.00 97.75 207 VAL A C 1
ATOM 1626 O O . VAL A 1 207 ? -17.130 6.947 11.789 1.00 97.75 207 VAL A O 1
ATOM 1629 N N . GLU A 1 208 ? -16.248 4.999 11.086 1.00 96.88 208 GLU A N 1
ATOM 1630 C CA . GLU A 1 208 ? -17.394 4.536 10.307 1.00 96.88 208 GLU A CA 1
ATOM 1631 C C . GLU A 1 208 ? -17.801 3.138 10.774 1.00 96.88 208 GLU A C 1
ATOM 1633 O O . GLU A 1 208 ? -16.970 2.387 11.283 1.00 96.88 208 GLU A O 1
ATOM 1638 N N . SER A 1 209 ? -19.066 2.755 10.602 1.00 95.38 209 SER A N 1
ATOM 1639 C CA . SER A 1 209 ? -19.525 1.398 10.897 1.00 95.38 209 SER A CA 1
ATOM 1640 C C . SER A 1 209 ? -20.053 0.703 9.649 1.00 95.38 209 SER A C 1
ATOM 1642 O O . SER A 1 209 ? -20.678 1.305 8.776 1.00 95.38 209 SER A O 1
ATOM 1644 N N . THR A 1 210 ? -19.804 -0.600 9.573 1.00 93.81 210 THR A N 1
ATOM 1645 C CA . THR A 1 210 ? -20.370 -1.482 8.553 1.00 93.81 210 THR A CA 1
ATOM 1646 C C . THR A 1 210 ? -21.140 -2.608 9.232 1.00 93.81 210 THR A C 1
ATOM 1648 O O . THR A 1 210 ? -20.607 -3.199 10.180 1.00 93.81 210 THR A O 1
ATOM 1651 N N . PRO A 1 211 ? -22.344 -2.967 8.755 1.00 92.31 211 PRO A N 1
ATOM 1652 C CA . PRO A 1 211 ? -23.008 -4.193 9.181 1.00 92.31 211 PRO A CA 1
ATOM 1653 C C . PRO A 1 211 ? -22.120 -5.415 8.910 1.00 92.31 211 PRO A C 1
ATOM 1655 O O . PRO A 1 211 ? -21.433 -5.463 7.887 1.00 92.31 211 PRO A O 1
ATOM 1658 N N . LYS A 1 212 ? -22.120 -6.373 9.835 1.00 78.94 212 LYS A N 1
ATOM 1659 C CA . LYS A 1 212 ? -21.461 -7.677 9.688 1.00 78.94 212 LYS A CA 1
ATOM 1660 C C . LYS A 1 212 ? -22.226 -8.606 8.754 1.00 78.94 212 LYS A C 1
ATOM 1662 O O . LYS A 1 212 ? -23.474 -8.515 8.712 1.00 78.94 212 LYS A O 1
#

Organism: NCBI:txid1219077

InterPro domains:
  IPR028994 Integrin alpha, N-terminal [SSF69318] (50-119)
  IPR060032 Uncharacterised conserved protein UCP028175-like [PF27665] (25-145)

Foldseek 3Di:
DDDDDDPPDDDPDPQQQAADDPVVVLVLCQPPPAVVVPGGCVPPVWDWFKDWDPFQPPSYTKMKIWTDDPVQADPFAGKMFIAGRVSDTQAIARGFDDDWEFEPDAALRGTWIWTRTDHFIFIWYQPNRGTDNYRVPGDGDDDDCVLVVVLVCPDPQCVVFKDDKAFDRDRHYHHHSQKGKIWIAGPVCRQKIKIWIARNVVRDIDIDIDGD

Radius of gyration: 20.65 Å; chains: 1; bounding box: 44×78×45 Å

pLDDT: mean 91.95, std 15.25, range [31.95, 98.75]

Secondary structure (DSSP, 8-state):
--------------PPPB---HHHHHHHIIIIIIGGGT--HHHH---EEEEEE-SSSSSB-EEEEEE-SGGGEETTEEEEEEE-TTS-EEEEEEEEEEEEEEEEEEETTEEEEEEEETTEEEEE---SS---S-GGGSPEE----HHHHHHHHTSHHHHHHEEEEEEPP--S-SEETTEEEEEEEETT-TTEEEEEEEETTTTEEEEEEEE-

Sequence (212 aa):
MGNLFSSGSTHDEIKSVKSADAATIATWVDNRILKPIGLSAKDDNPRYLTGSADLNRDGTAEHIVLMQERYFCGSGGCVAYLFDNEGKVLDRMTVTRTPILLADTRSNGWQDFIVWSNGAYRKMSFNGESYPHNPSTQPTVKRDTSAAIANVMATEVYQQDGYDIMPADQTTLWTPDYVYHFTFKHHGEPQSLYHATVNMKTNHVEVESTPK